Protein AF-A0A0C4ER32-F1 (afdb_monomer_lite)

Secondary structure (DSSP, 8-state):
-PPPHHHHHHHHHHHHHHHHHHHHHHHH--S--HHHHHHHHHHHHHHHHHHHHHHHS-HHHHHHHH-TT--PPPTTSTTHHHHHHHHHHHHHHTHHHHHHTS-HHHHHHHHHTT--SHHHHHHHHHHHHHHHHHHHHHHHHHHHHHHHT--SPP-HHHHHHHHHHHHHHHHTT--HHHHHHHHHHHH-PPPTTS-HHHHHHHHHHHHHTSSS--HHHHHHHHHHHHHHHHTTSS---

Organism: Puccinia triticina (isolate 1-1 / race 1 (BBBD)) (NCBI:txid630390)

Sequence (237 aa):
MAANPNDALANLQHQMADMPAELNLLKAAPHQGHNAVLAAVQAQEHRQEIILGSFLKSPLKLYQEVNPDHVVFSFNSANYAQWEESIEATLQYHSPLMKNTIDKPLLGIIKAAGHKTTKAIFKALKLKCGQSNWRHKIDLMTNLMELVNNTGIANETMMSAWAKVMSELEQTKLTLNKAVGILLQMNFKPVTGTELTKFEFTVNQHLIKKKDPSFANVSTIIQAATGKVSKKSVDGP

Foldseek 3Di:
DDDDVVVVVVVVVVVVVCVVVVVVVVVPDPDDDPPVVVVVVVVVVVVVCVLVVLVPPDLQVLLCVQPVVSDDQDPVNPCVVVVVVSVQSSLLVCQVVVLVVDDPVLSVVLVVVVDNTSVSSVVVVLLVVLLVLLVVLLVLLVLVVVLVPPPDDDDPVSVVSVVVSVVVCVVSVQDPQLSVLSVCLVPDAADPPDDRVVLNVQLSSQVSPDDRDGNVNSVVSNVVSNVVVVVVPPDDD

pLDDT: mean 70.57, std 14.66, range [27.62, 92.19]

Radius of gyration: 26.86 Å; chains: 1; bounding box: 63×64×68 Å

Structure (mmCIF, N/CA/C/O backbone):
data_AF-A0A0C4ER32-F1
#
_entry.id   AF-A0A0C4ER32-F1
#
loop_
_atom_site.group_PDB
_atom_site.id
_atom_site.type_symbol
_atom_site.label_atom_id
_atom_site.label_alt_id
_atom_site.label_comp_id
_atom_site.label_asym_id
_atom_site.label_entity_id
_atom_site.label_seq_id
_atom_site.pdbx_PDB_ins_code
_atom_site.Cartn_x
_atom_site.Cartn_y
_atom_site.Cartn_z
_atom_site.occupancy
_atom_site.B_iso_or_equiv
_atom_site.auth_seq_id
_atom_site.auth_comp_id
_atom_site.auth_asym_id
_atom_site.auth_atom_id
_atom_site.pdbx_PDB_model_num
ATOM 1 N N . MET A 1 1 ? -39.428 10.731 29.406 1.00 35.34 1 MET A N 1
ATOM 2 C CA . MET A 1 1 ? -39.384 9.357 28.863 1.00 35.34 1 MET A CA 1
ATOM 3 C C . MET A 1 1 ? -38.317 9.336 27.782 1.00 35.34 1 MET A C 1
ATOM 5 O O . MET A 1 1 ? -38.520 9.959 26.751 1.00 35.34 1 MET A O 1
ATOM 9 N N . ALA A 1 2 ? -37.144 8.769 28.066 1.00 38.12 2 ALA A N 1
ATOM 10 C CA . ALA A 1 2 ? -36.049 8.684 27.100 1.00 38.12 2 ALA A CA 1
ATOM 11 C C . ALA A 1 2 ? -36.260 7.449 26.213 1.00 38.12 2 ALA A C 1
ATOM 13 O O . ALA A 1 2 ? -36.517 6.367 26.739 1.00 38.12 2 ALA A O 1
ATOM 14 N N . ALA A 1 3 ? -36.207 7.622 24.891 1.00 50.69 3 ALA A N 1
ATOM 15 C CA . ALA A 1 3 ? -36.308 6.518 23.941 1.00 50.69 3 ALA A CA 1
ATOM 16 C C . ALA A 1 3 ? -35.093 5.584 24.083 1.00 50.69 3 ALA A C 1
ATOM 18 O O . ALA A 1 3 ? -33.963 6.045 24.252 1.00 50.69 3 ALA A O 1
ATOM 19 N N . ASN A 1 4 ? -35.342 4.275 24.049 1.00 47.41 4 ASN A N 1
ATOM 20 C CA . ASN A 1 4 ? -34.345 3.232 24.255 1.00 47.41 4 ASN A CA 1
ATOM 21 C C . ASN A 1 4 ? -33.320 3.228 23.094 1.00 47.41 4 ASN A C 1
ATOM 23 O O . ASN A 1 4 ? -33.722 3.202 21.930 1.00 47.41 4 ASN A O 1
ATOM 27 N N . PRO A 1 5 ? -32.001 3.236 23.362 1.00 46.28 5 PRO A N 1
ATOM 28 C CA . PRO A 1 5 ? -30.964 3.248 22.323 1.00 46.28 5 PRO A CA 1
ATOM 29 C C . PRO A 1 5 ? -30.994 2.025 21.388 1.00 46.28 5 PRO A C 1
ATOM 31 O O . PRO A 1 5 ? -30.568 2.131 20.237 1.00 46.28 5 PRO A O 1
ATOM 34 N N . ASN A 1 6 ? -31.565 0.897 21.825 1.00 43.25 6 ASN A N 1
ATOM 35 C CA . ASN A 1 6 ? -31.784 -0.261 20.952 1.00 43.25 6 ASN A CA 1
ATOM 36 C C . ASN A 1 6 ? -32.879 -0.010 19.903 1.00 43.25 6 ASN A C 1
ATOM 38 O O . ASN A 1 6 ? -32.749 -0.468 18.768 1.00 43.25 6 ASN A O 1
ATOM 42 N N . ASP A 1 7 ? -33.894 0.791 20.235 1.00 48.97 7 ASP A N 1
ATOM 43 C CA . ASP A 1 7 ? -34.944 1.180 19.289 1.00 48.97 7 ASP A CA 1
ATOM 44 C C . ASP A 1 7 ? -34.393 2.155 18.239 1.00 48.97 7 ASP A C 1
ATOM 46 O O . ASP A 1 7 ? -34.792 2.112 17.077 1.00 48.97 7 ASP A O 1
ATOM 50 N N . ALA A 1 8 ? -33.416 2.993 18.612 1.00 45.59 8 ALA A N 1
ATOM 51 C CA . ALA A 1 8 ? -32.746 3.919 17.697 1.00 45.59 8 ALA A CA 1
ATOM 52 C C . ALA A 1 8 ? -31.843 3.195 16.681 1.00 45.59 8 ALA A C 1
ATOM 54 O O . ALA A 1 8 ? -31.833 3.547 15.500 1.00 45.59 8 ALA A O 1
ATOM 55 N N . LEU A 1 9 ? -31.118 2.159 17.118 1.00 45.16 9 LEU A N 1
ATOM 56 C CA . LEU A 1 9 ? -30.279 1.340 16.239 1.00 45.16 9 LEU A CA 1
ATOM 57 C C . LEU A 1 9 ? -31.120 0.473 15.290 1.00 45.16 9 LEU A C 1
ATOM 59 O O . LEU A 1 9 ? -30.798 0.383 14.103 1.00 45.16 9 LEU A O 1
ATOM 63 N N . ALA A 1 10 ? -32.211 -0.116 15.788 1.00 53.84 10 ALA A N 1
ATOM 64 C CA . ALA A 1 10 ? -33.150 -0.882 14.971 1.00 53.84 10 ALA A CA 1
ATOM 65 C C . ALA A 1 10 ? -33.850 0.005 13.926 1.00 53.84 10 ALA A C 1
ATOM 67 O O . ALA A 1 10 ? -33.935 -0.379 12.759 1.00 53.84 10 ALA A O 1
ATOM 68 N N . ASN A 1 11 ? -34.251 1.229 14.297 1.00 52.59 11 ASN A N 1
ATOM 69 C CA . ASN A 1 11 ? -34.802 2.204 13.349 1.00 52.59 11 ASN A CA 1
ATOM 70 C C . ASN A 1 11 ? -33.789 2.613 12.273 1.00 52.59 11 ASN A C 1
ATOM 72 O O . ASN A 1 11 ? -34.141 2.682 11.098 1.00 52.59 11 ASN A O 1
ATOM 76 N N . LEU A 1 12 ? -32.524 2.838 12.646 1.00 48.41 12 LEU A N 1
ATOM 77 C CA . LEU A 1 12 ? -31.451 3.161 11.700 1.00 48.41 12 LEU A CA 1
ATOM 78 C C . LEU A 1 12 ? -31.196 2.021 10.709 1.00 48.41 12 LEU A C 1
ATOM 80 O O . LEU A 1 12 ? -31.013 2.263 9.519 1.00 48.41 12 LEU A O 1
ATOM 84 N N . GLN A 1 13 ? -31.203 0.772 11.175 1.00 55.66 13 GLN A N 1
ATOM 85 C CA . GLN A 1 13 ? -31.030 -0.393 10.307 1.00 55.66 13 GLN A CA 1
AT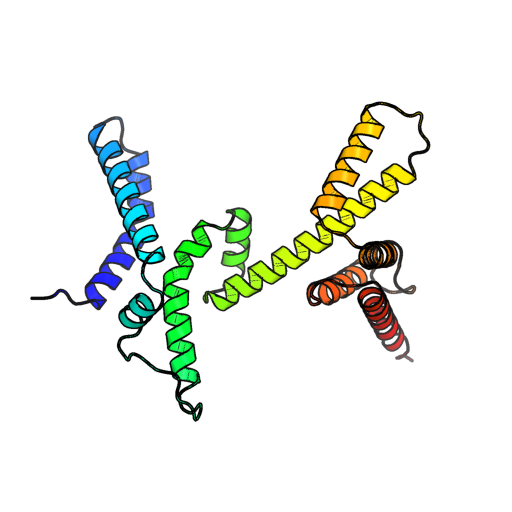OM 86 C C . GLN A 1 13 ? -32.216 -0.589 9.358 1.00 55.66 13 GLN A C 1
ATOM 88 O O . GLN A 1 13 ? -31.994 -0.855 8.175 1.00 55.66 13 GLN A O 1
ATOM 93 N N . HIS A 1 14 ? -33.448 -0.390 9.837 1.00 57.72 14 HIS A N 1
ATOM 94 C CA . HIS A 1 14 ? -34.645 -0.488 9.006 1.00 57.72 14 HIS A CA 1
ATOM 95 C C . HIS A 1 14 ? -34.700 0.629 7.947 1.00 57.72 14 HIS A C 1
ATOM 97 O O . HIS A 1 14 ? -34.956 0.343 6.779 1.00 57.72 14 HIS A O 1
ATOM 103 N N . GLN A 1 15 ? -34.329 1.866 8.307 1.00 51.06 15 GLN A N 1
ATOM 104 C CA . GLN A 1 15 ? -34.217 2.996 7.370 1.00 51.06 15 GLN A CA 1
ATOM 105 C C . GLN A 1 15 ? -33.123 2.809 6.311 1.00 51.06 15 GLN A C 1
ATOM 107 O O . GLN A 1 15 ? -33.263 3.270 5.179 1.00 51.06 15 GLN A O 1
ATOM 112 N N . MET A 1 16 ? -32.017 2.141 6.649 1.00 54.38 16 MET A N 1
ATOM 113 C CA . MET A 1 16 ? -30.963 1.838 5.676 1.00 54.38 16 MET A CA 1
ATOM 114 C C . MET A 1 16 ? -31.380 0.761 4.663 1.00 54.38 16 MET A C 1
ATOM 116 O O . MET A 1 16 ? -30.843 0.751 3.554 1.00 54.38 16 MET A O 1
ATOM 120 N N . ALA A 1 17 ? -32.312 -0.129 5.026 1.00 58.44 17 ALA A N 1
ATOM 121 C CA . ALA A 1 17 ? -32.809 -1.195 4.156 1.00 58.44 17 ALA A CA 1
ATOM 122 C C . ALA A 1 17 ? -33.822 -0.695 3.108 1.00 58.44 17 ALA A C 1
ATOM 124 O O . ALA A 1 17 ? -33.816 -1.207 1.990 1.00 58.44 17 ALA A O 1
ATOM 125 N N . ASP A 1 18 ? -34.609 0.340 3.424 1.00 54.94 18 ASP A N 1
ATOM 126 C CA . ASP A 1 18 ? -35.574 0.959 2.494 1.00 54.94 18 ASP A CA 1
ATOM 127 C C . ASP A 1 18 ? -34.936 1.966 1.515 1.00 54.94 18 ASP A C 1
ATOM 129 O O . ASP A 1 18 ? -35.516 2.308 0.481 1.00 54.94 18 ASP A O 1
ATOM 133 N N . MET A 1 19 ? -33.692 2.383 1.777 1.00 53.34 19 MET A N 1
ATOM 134 C CA . MET A 1 19 ? -32.918 3.340 0.972 1.00 53.34 19 MET A CA 1
ATOM 135 C C . MET A 1 19 ? -32.854 3.026 -0.544 1.00 53.34 19 MET A C 1
ATOM 137 O O . MET A 1 19 ? -32.938 3.962 -1.341 1.00 53.34 19 MET A O 1
ATOM 141 N N . PRO A 1 20 ? -32.720 1.763 -1.006 1.00 62.88 20 PRO A N 1
ATOM 142 C CA . PRO A 1 20 ? -32.722 1.451 -2.436 1.00 62.88 20 PRO A CA 1
ATOM 143 C C . PRO A 1 20 ? -34.117 1.569 -3.066 1.00 62.88 20 PRO A C 1
ATOM 145 O O . PRO A 1 20 ? -34.227 1.897 -4.247 1.00 62.88 20 PRO A O 1
ATOM 148 N N . ALA A 1 21 ? -35.176 1.299 -2.299 1.00 58.09 21 ALA A N 1
ATOM 149 C CA . ALA A 1 21 ? -36.555 1.348 -2.775 1.00 58.09 21 ALA A CA 1
ATOM 150 C C . ALA A 1 21 ? -37.033 2.799 -2.945 1.00 58.09 21 ALA A C 1
ATOM 152 O O . ALA A 1 21 ? -37.592 3.136 -3.989 1.00 58.09 21 ALA A O 1
ATOM 153 N N . GLU A 1 22 ? -36.712 3.683 -1.994 1.00 53.06 22 GLU A N 1
ATOM 154 C CA . GLU A 1 22 ? -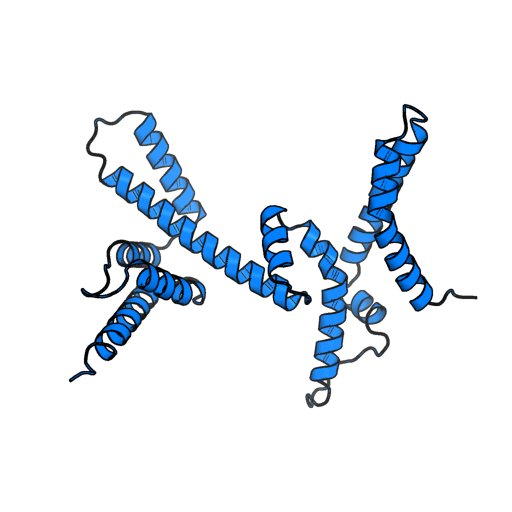37.032 5.114 -2.102 1.00 53.06 22 GLU A CA 1
ATOM 155 C C . GLU A 1 22 ? -36.250 5.814 -3.222 1.00 53.06 22 GLU A C 1
ATOM 157 O O . GLU A 1 22 ? -36.801 6.643 -3.947 1.00 53.06 22 GLU A O 1
ATOM 162 N N . LEU A 1 23 ? -34.985 5.436 -3.437 1.00 50.25 23 LEU A N 1
ATOM 163 C CA . LEU A 1 23 ? -34.175 5.982 -4.529 1.00 50.25 23 LEU A CA 1
ATOM 164 C C . LEU A 1 23 ? -34.717 5.575 -5.911 1.00 50.25 23 LEU A C 1
ATOM 166 O O . LEU A 1 23 ? -34.623 6.345 -6.865 1.00 50.25 23 LEU A O 1
ATOM 170 N N . ASN A 1 24 ? -35.299 4.377 -6.022 1.00 55.34 24 ASN A N 1
ATOM 171 C CA . ASN A 1 24 ? -35.947 3.912 -7.249 1.00 55.34 24 ASN A CA 1
ATOM 172 C C . ASN A 1 24 ? -37.313 4.587 -7.475 1.00 55.34 24 ASN A C 1
ATOM 174 O O . ASN A 1 24 ? -37.647 4.887 -8.620 1.00 55.34 24 ASN A O 1
ATOM 178 N N . LEU A 1 25 ? -38.053 4.908 -6.407 1.00 51.22 25 LEU A N 1
ATOM 179 C CA . LEU A 1 25 ? -39.283 5.712 -6.461 1.00 51.22 25 LEU A CA 1
ATOM 180 C C . LEU A 1 25 ? -39.013 7.165 -6.893 1.00 51.22 25 LEU A C 1
ATOM 182 O O . LEU A 1 25 ? -39.705 7.681 -7.768 1.00 51.22 25 LEU A O 1
ATOM 186 N N . LEU A 1 26 ? -37.955 7.796 -6.371 1.00 47.66 26 LEU A N 1
ATOM 187 C CA . LEU A 1 26 ? -37.513 9.146 -6.765 1.00 47.66 26 LEU A CA 1
ATOM 188 C C . LEU A 1 26 ? -37.056 9.231 -8.228 1.00 47.66 26 LEU A C 1
ATOM 190 O O . LEU A 1 26 ? -37.137 10.291 -8.844 1.00 47.66 26 LEU A O 1
ATOM 194 N N . LYS A 1 27 ? -36.587 8.117 -8.796 1.00 53.47 27 LYS A N 1
ATOM 195 C CA . LYS A 1 27 ? -36.169 8.029 -10.201 1.00 53.47 27 LYS A CA 1
ATOM 196 C C . LYS A 1 27 ? -37.342 7.805 -11.163 1.00 53.47 27 LYS A C 1
ATOM 198 O O . LYS A 1 27 ? -37.190 8.052 -12.356 1.00 53.47 27 LYS A O 1
ATOM 203 N N . ALA A 1 28 ? -38.477 7.327 -10.650 1.00 48.62 28 ALA A N 1
ATOM 204 C CA . ALA A 1 28 ? -39.677 7.005 -11.419 1.00 48.62 28 ALA A CA 1
ATOM 205 C C . ALA A 1 28 ? -40.745 8.119 -11.400 1.00 48.62 28 ALA A C 1
ATOM 207 O O . ALA A 1 28 ? -41.660 8.089 -12.221 1.00 48.62 28 ALA A O 1
ATOM 208 N N . ALA A 1 29 ? -40.647 9.101 -10.497 1.00 44.84 29 ALA A N 1
ATOM 209 C CA . ALA A 1 29 ? -41.626 10.181 -10.384 1.00 44.84 29 ALA A CA 1
ATOM 210 C C . ALA A 1 29 ? -41.379 11.298 -11.429 1.00 44.84 29 ALA A C 1
ATOM 212 O O . ALA A 1 29 ? -40.301 11.900 -11.432 1.00 44.84 29 ALA A O 1
ATOM 213 N N . PRO A 1 30 ? -42.352 11.632 -12.301 1.00 49.19 30 PRO A N 1
ATOM 214 C CA . PRO A 1 30 ? -42.232 12.770 -13.199 1.00 49.19 30 PRO A CA 1
ATOM 215 C C . PRO A 1 30 ? -42.450 14.083 -12.439 1.00 49.19 30 PRO A C 1
ATOM 217 O O . PRO A 1 30 ? -43.391 14.215 -11.663 1.00 49.19 30 PRO A O 1
ATOM 220 N N . HIS A 1 31 ? -41.568 15.048 -12.709 1.00 51.56 31 HIS A N 1
ATOM 221 C CA . HIS A 1 31 ? -41.675 16.491 -12.458 1.00 51.56 31 HIS A CA 1
ATOM 222 C C . HIS A 1 31 ? -42.750 16.951 -11.454 1.00 51.56 31 HIS A C 1
ATOM 224 O O . HIS A 1 31 ? -43.738 17.575 -11.836 1.00 51.56 31 HIS A O 1
ATOM 230 N N . GLN A 1 32 ? -42.513 16.759 -10.156 1.00 44.47 32 GLN A N 1
ATOM 231 C CA . GLN A 1 32 ? -43.202 17.537 -9.127 1.00 44.47 32 GLN A CA 1
ATOM 232 C C . GLN A 1 32 ? -42.237 17.974 -8.020 1.00 44.47 32 GLN A C 1
ATOM 234 O O . GLN A 1 32 ? -41.702 17.169 -7.267 1.00 44.47 32 GLN A O 1
ATOM 239 N N . GLY A 1 33 ? -42.064 19.297 -7.930 1.00 42.53 33 GLY A N 1
ATOM 240 C CA . GLY A 1 33 ? -41.636 20.012 -6.731 1.00 42.53 33 GLY A CA 1
ATOM 241 C C . GLY A 1 33 ? -40.130 20.186 -6.554 1.00 42.53 33 GLY A C 1
ATOM 242 O O . GLY A 1 33 ? -39.470 19.348 -5.949 1.00 42.53 33 GLY A O 1
ATOM 243 N N . HIS A 1 34 ? -39.615 21.364 -6.925 1.00 49.38 34 HIS A N 1
ATOM 244 C CA . HIS A 1 34 ? -38.310 21.886 -6.476 1.00 49.38 34 HIS A CA 1
ATOM 245 C C . HIS A 1 34 ? -38.076 21.700 -4.954 1.00 49.38 34 HIS A C 1
ATOM 247 O O . HIS A 1 34 ? -36.939 21.531 -4.523 1.00 49.38 34 HIS A O 1
ATOM 253 N N . ASN A 1 35 ? -39.147 21.648 -4.149 1.00 52.66 35 ASN A N 1
ATOM 254 C CA . ASN A 1 35 ? -39.098 21.406 -2.704 1.00 52.66 35 ASN A CA 1
ATOM 255 C C . ASN A 1 35 ? -38.626 20.000 -2.294 1.00 52.66 35 ASN A C 1
ATOM 257 O O . ASN A 1 35 ? -37.962 19.879 -1.270 1.00 52.66 35 ASN A O 1
ATOM 261 N N . ALA A 1 36 ? -38.924 18.944 -3.060 1.00 50.00 36 ALA A N 1
ATOM 262 C CA . ALA A 1 36 ? -38.516 17.581 -2.696 1.00 50.00 36 ALA A CA 1
ATOM 263 C C . ALA A 1 36 ? -37.007 17.370 -2.899 1.00 50.00 36 ALA A C 1
ATOM 265 O O . ALA A 1 36 ? -36.338 16.745 -2.078 1.00 50.00 36 ALA A O 1
ATOM 266 N N . VAL A 1 37 ? -36.458 17.962 -3.963 1.00 50.66 37 VAL A N 1
ATOM 267 C CA . VAL A 1 37 ? -35.016 17.951 -4.242 1.00 50.66 37 VAL A CA 1
ATOM 268 C C . VAL A 1 37 ? -34.262 18.793 -3.211 1.00 50.66 37 VAL A C 1
ATOM 270 O O . VAL A 1 37 ? -33.245 18.344 -2.692 1.00 50.66 37 VAL A O 1
ATOM 273 N N . LEU A 1 38 ? -34.784 19.971 -2.851 1.00 48.69 38 LEU A N 1
ATOM 274 C CA . LEU A 1 38 ? -34.178 20.831 -1.830 1.00 48.69 38 LEU A CA 1
ATOM 275 C C . LEU A 1 38 ? -34.172 20.162 -0.444 1.00 48.69 38 LEU A C 1
ATOM 277 O O . LEU A 1 38 ? -33.153 20.186 0.242 1.00 48.69 38 LEU A O 1
ATOM 281 N N . ALA A 1 39 ? -35.268 19.499 -0.062 1.00 49.47 39 ALA A N 1
ATOM 282 C CA . ALA A 1 39 ? -35.355 18.749 1.190 1.00 49.47 39 ALA A CA 1
ATOM 283 C C . ALA A 1 39 ? -34.399 17.545 1.217 1.00 49.47 39 ALA A C 1
ATOM 285 O O . ALA A 1 39 ? -33.784 17.271 2.246 1.00 49.47 39 ALA A O 1
ATOM 286 N N . ALA A 1 40 ? -34.216 16.853 0.087 1.00 48.97 40 ALA A N 1
ATOM 287 C CA . ALA A 1 40 ? -33.251 15.760 -0.026 1.00 48.97 40 ALA A CA 1
ATOM 288 C C . ALA A 1 40 ? -31.797 16.254 0.087 1.00 48.97 40 ALA A C 1
ATOM 290 O O . ALA A 1 40 ? -30.977 15.604 0.736 1.00 48.97 40 ALA A O 1
ATOM 291 N N . VAL A 1 41 ? -31.482 17.417 -0.494 1.00 48.78 41 VAL A N 1
ATOM 292 C CA . VAL A 1 41 ? -30.161 18.057 -0.377 1.00 48.78 41 VAL A CA 1
ATOM 293 C C . VAL A 1 41 ? -29.899 18.514 1.059 1.00 48.78 41 VAL A C 1
ATOM 295 O O . VAL A 1 41 ? -28.854 18.189 1.612 1.00 48.78 41 VAL A O 1
ATOM 298 N N . GLN A 1 42 ? -30.866 19.157 1.714 1.00 56.12 42 GLN A N 1
ATOM 299 C CA . GLN A 1 42 ? -30.733 19.568 3.117 1.00 56.12 42 GLN A CA 1
ATOM 300 C C . GLN A 1 42 ? -30.636 18.370 4.073 1.00 56.12 42 GLN A C 1
ATOM 302 O O . GLN A 1 42 ? -29.853 18.391 5.020 1.00 56.12 42 GLN A O 1
ATOM 307 N N . ALA A 1 43 ? -31.368 17.284 3.811 1.00 50.06 43 ALA A N 1
ATOM 308 C CA . ALA A 1 43 ? -31.245 16.046 4.578 1.00 50.06 43 ALA A CA 1
ATOM 309 C C . ALA A 1 43 ? -29.873 15.376 4.377 1.00 50.06 43 ALA A C 1
ATOM 311 O O . ALA A 1 43 ? -29.339 14.774 5.310 1.00 50.06 43 ALA A O 1
ATOM 312 N N . GLN A 1 44 ? -29.284 15.490 3.183 1.00 48.50 44 GLN A N 1
ATOM 313 C CA . GLN A 1 44 ? -27.930 15.022 2.887 1.00 48.50 44 GLN A CA 1
ATOM 314 C C . GLN A 1 44 ? -26.873 15.862 3.623 1.00 48.50 44 GLN A C 1
ATOM 316 O O . GLN A 1 44 ? -25.976 15.287 4.238 1.00 48.50 44 GLN A O 1
ATOM 321 N N . GLU A 1 45 ? -26.989 17.192 3.604 1.00 47.84 45 GLU A N 1
ATOM 322 C CA . GLU A 1 45 ? -26.085 18.113 4.309 1.00 47.84 45 GLU A CA 1
ATOM 323 C C . GLU A 1 45 ? -26.158 17.920 5.826 1.00 47.84 45 GLU A C 1
ATOM 325 O O . GLU A 1 45 ? -25.129 17.728 6.471 1.00 47.84 45 GLU A O 1
ATOM 330 N N . HIS A 1 46 ? -27.365 17.827 6.387 1.00 49.16 46 HIS A N 1
ATOM 331 C CA . HIS A 1 46 ? -27.555 17.555 7.810 1.00 49.16 46 HIS A CA 1
ATOM 332 C C . HIS A 1 46 ? -26.987 16.184 8.215 1.00 49.16 46 HIS A C 1
ATOM 334 O O . HIS A 1 46 ? -26.366 16.032 9.267 1.00 49.16 46 HIS A O 1
ATOM 340 N N . ARG A 1 47 ? -27.117 15.165 7.352 1.00 52.31 47 ARG A N 1
ATOM 341 C CA . ARG A 1 47 ? -26.472 13.859 7.567 1.00 52.31 47 ARG A CA 1
ATOM 342 C C . ARG A 1 47 ? -24.946 13.951 7.494 1.00 52.31 47 ARG A C 1
ATOM 344 O O . ARG A 1 47 ? -24.281 13.303 8.299 1.00 52.31 47 ARG A O 1
ATOM 351 N N . GLN A 1 48 ? -24.380 14.742 6.581 1.00 45.03 48 GLN A N 1
ATOM 352 C CA . GLN A 1 48 ? -22.933 14.980 6.516 1.00 45.03 48 GLN A CA 1
ATOM 353 C C . GLN A 1 48 ? -22.418 15.735 7.746 1.00 45.03 48 GLN A C 1
ATOM 355 O O . GLN A 1 48 ? -21.363 15.373 8.261 1.00 45.03 48 GLN A O 1
ATOM 360 N N . GLU A 1 49 ? -23.171 16.702 8.269 1.00 50.84 49 GLU A N 1
ATOM 361 C CA . GLU A 1 49 ? -22.867 17.388 9.528 1.00 50.84 49 GLU A CA 1
ATOM 362 C C . GLU A 1 49 ? -22.913 16.453 10.734 1.00 50.84 49 GLU A C 1
ATOM 364 O O . GLU A 1 49 ? -22.039 16.533 11.589 1.00 50.84 49 GLU A O 1
ATOM 369 N N . ILE A 1 50 ? -23.870 15.525 10.808 1.00 55.53 50 ILE A N 1
ATOM 370 C CA . ILE A 1 50 ? -23.914 14.519 11.882 1.00 55.53 50 ILE A CA 1
ATOM 371 C C . ILE A 1 50 ? -22.694 13.590 11.794 1.00 55.53 50 ILE A C 1
ATOM 373 O O . ILE A 1 50 ? -22.060 13.280 12.804 1.00 55.53 50 ILE A O 1
ATOM 377 N N . ILE A 1 51 ? -22.325 13.178 10.579 1.00 52.44 51 ILE A N 1
ATOM 378 C CA . ILE A 1 51 ? -21.153 12.338 10.311 1.00 52.44 51 ILE A CA 1
ATOM 379 C C . ILE A 1 51 ? -19.853 13.080 10.671 1.00 52.44 51 ILE A C 1
ATOM 381 O O . ILE A 1 51 ? -18.998 12.525 11.362 1.00 52.44 51 ILE A O 1
ATOM 385 N N . LEU A 1 52 ? -19.714 14.343 10.271 1.00 50.91 52 LEU A N 1
ATOM 386 C CA . LEU A 1 52 ? -18.554 15.180 10.579 1.00 50.91 52 LEU A CA 1
ATOM 387 C C . LEU A 1 52 ? -18.505 15.550 12.068 1.00 50.91 52 LEU A C 1
ATOM 389 O O . LEU A 1 52 ? -17.453 15.479 12.694 1.00 50.91 52 LEU A O 1
ATOM 393 N N . GLY A 1 53 ? -19.648 15.861 12.670 1.00 56.66 53 GLY A N 1
ATOM 394 C CA . GLY A 1 53 ? -19.797 16.104 14.100 1.00 56.66 53 GLY A CA 1
ATOM 395 C C . GLY A 1 53 ? -19.407 14.880 14.924 1.00 56.66 53 GLY A C 1
ATOM 396 O O . GLY A 1 53 ? -18.746 15.022 15.947 1.00 56.66 53 GLY A O 1
ATOM 397 N N . SER A 1 54 ? -19.719 13.670 14.443 1.00 56.28 54 SER A N 1
ATOM 398 C CA . SER A 1 54 ? -19.251 12.419 15.051 1.00 56.28 54 SER A CA 1
ATOM 399 C C . SER A 1 54 ? -17.735 12.216 14.918 1.00 56.28 54 SER A C 1
ATOM 401 O O . SER A 1 54 ? -17.118 11.707 15.848 1.00 56.28 54 SER A O 1
ATOM 403 N N . PHE A 1 55 ? -17.127 12.692 13.824 1.00 53.16 55 PHE A N 1
ATOM 404 C CA . PHE A 1 55 ? -15.677 12.676 13.596 1.00 53.16 55 PHE A CA 1
ATOM 405 C C . PHE A 1 55 ? -14.929 13.677 14.493 1.00 53.16 55 PHE A C 1
ATOM 407 O O . PHE A 1 55 ? -13.797 13.432 14.902 1.00 53.16 55 PHE A O 1
ATOM 414 N N . LEU A 1 56 ? -15.573 14.803 14.813 1.00 56.97 56 LEU A N 1
ATOM 415 C CA . LEU A 1 56 ? -15.048 15.849 15.695 1.00 56.97 56 LEU A CA 1
ATOM 416 C C . LEU A 1 56 ? -15.271 15.553 17.186 1.00 56.97 56 LEU A C 1
ATOM 418 O O . LEU A 1 56 ? -14.723 16.261 18.038 1.00 56.97 56 LEU A O 1
ATOM 422 N N . LYS A 1 57 ? -16.053 14.522 17.541 1.00 65.06 57 LYS A N 1
ATOM 423 C CA . LYS A 1 57 ? -16.167 14.094 18.939 1.00 65.06 57 LYS A CA 1
ATOM 424 C C . LYS A 1 57 ? -14.796 13.637 19.438 1.00 65.06 57 LYS A C 1
ATOM 426 O O . LYS A 1 57 ? -14.091 12.881 18.778 1.00 65.06 57 LYS A O 1
ATOM 431 N N . SER A 1 58 ? -14.438 14.068 20.650 1.00 68.81 58 SER A N 1
ATOM 432 C CA . SER A 1 58 ? -13.245 13.557 21.332 1.00 68.81 58 SER A CA 1
ATOM 433 C C . SER A 1 58 ? -13.290 12.021 21.356 1.00 68.81 58 SER A C 1
ATOM 435 O O . SER A 1 58 ? -14.319 11.477 21.776 1.00 68.81 58 SER A O 1
ATOM 437 N N . PRO A 1 59 ? -12.205 11.319 20.969 1.00 68.31 59 PRO A N 1
ATOM 438 C CA . PRO A 1 59 ? -12.146 9.857 20.982 1.00 68.31 59 PRO A CA 1
ATOM 439 C C . PRO A 1 59 ? -12.595 9.243 22.313 1.00 68.31 59 PRO A C 1
ATOM 441 O O . PRO A 1 59 ? -13.212 8.184 22.329 1.00 68.31 59 PRO A O 1
ATOM 444 N N . LEU A 1 60 ? -12.352 9.945 23.426 1.00 69.19 60 LEU A N 1
ATOM 445 C CA . LEU A 1 60 ? -12.767 9.522 24.762 1.00 69.19 60 LEU A CA 1
ATOM 446 C C . LEU A 1 60 ? -14.292 9.578 24.957 1.00 69.19 60 LEU A C 1
ATOM 448 O O . LEU A 1 60 ? -14.866 8.654 25.523 1.00 69.19 60 LEU A O 1
ATOM 452 N N . LYS A 1 61 ? -14.954 10.634 24.466 1.00 77.38 61 LYS A N 1
ATOM 453 C CA . LYS A 1 61 ? -16.420 10.768 24.551 1.00 77.38 61 LYS A CA 1
ATOM 454 C C . LYS A 1 61 ? -17.113 9.700 23.718 1.00 77.38 61 LYS A C 1
ATOM 456 O O . LYS A 1 61 ? -18.049 9.066 24.180 1.00 77.38 61 LYS A O 1
ATOM 461 N N . LEU A 1 62 ? -16.614 9.473 22.508 1.00 76.12 62 LEU A N 1
ATOM 462 C CA . LEU A 1 62 ? -17.112 8.410 21.647 1.00 76.12 62 LEU A CA 1
ATOM 463 C C . LEU A 1 62 ? -16.913 7.029 22.287 1.00 76.12 62 LEU A C 1
ATOM 465 O O . LEU A 1 62 ? -17.831 6.218 22.278 1.00 76.12 62 LEU A O 1
ATOM 469 N N . TYR A 1 63 ? -15.733 6.766 22.854 1.00 75.81 63 TYR A N 1
ATOM 470 C CA . TYR A 1 63 ? -15.465 5.511 23.553 1.00 75.81 63 TYR A CA 1
ATOM 471 C C . TYR A 1 63 ? -16.477 5.268 24.678 1.00 75.81 63 TYR A C 1
ATOM 473 O O . TYR A 1 63 ? -16.986 4.161 24.810 1.00 75.81 63 TYR A O 1
ATOM 481 N N . GLN A 1 64 ? -16.805 6.307 25.449 1.00 78.88 64 GLN A N 1
ATOM 482 C CA . GLN A 1 64 ? -17.805 6.244 26.515 1.00 78.88 64 GLN A CA 1
ATOM 483 C C . GLN A 1 64 ? -19.233 6.034 25.989 1.00 78.88 64 GLN A C 1
ATOM 485 O O . GLN A 1 64 ? -20.001 5.315 26.615 1.00 78.88 64 GLN A O 1
ATOM 490 N N . GLU A 1 65 ? -19.592 6.630 24.849 1.00 78.62 65 GLU A N 1
ATOM 491 C CA . GLU A 1 65 ? -20.913 6.457 24.224 1.00 78.62 65 GLU A CA 1
ATOM 492 C C . GLU A 1 65 ? -21.103 5.057 23.617 1.00 78.62 65 GLU A C 1
ATOM 494 O O . GLU A 1 65 ? -22.186 4.486 23.713 1.00 78.62 65 GLU A O 1
ATOM 499 N N . VAL A 1 66 ? -20.066 4.507 22.978 1.00 79.06 66 VAL A N 1
ATOM 500 C CA . VAL A 1 66 ? -20.127 3.208 22.283 1.00 79.06 66 VAL A CA 1
ATOM 501 C C . VAL A 1 66 ? -19.896 2.033 23.243 1.00 79.06 66 VAL A C 1
ATOM 503 O O . VAL A 1 66 ? -20.359 0.929 22.968 1.00 79.06 66 VAL A O 1
ATOM 506 N N . ASN A 1 67 ? -19.226 2.261 24.379 1.00 80.56 67 ASN A N 1
ATOM 507 C CA . ASN A 1 67 ? -18.921 1.234 25.378 1.00 80.56 67 ASN A CA 1
ATOM 508 C C . ASN A 1 67 ? -19.514 1.623 26.741 1.00 80.56 67 ASN A C 1
ATOM 510 O O . ASN A 1 67 ? -18.841 2.302 27.529 1.00 80.56 67 ASN A O 1
ATOM 514 N N . PRO A 1 68 ? -20.752 1.186 27.037 1.00 76.44 68 PRO A N 1
ATOM 515 C CA . PRO A 1 68 ? -21.457 1.558 28.264 1.00 76.44 68 PRO A CA 1
ATOM 516 C C . PRO A 1 68 ? -20.775 1.024 29.531 1.00 76.44 68 PRO A C 1
ATOM 518 O O . PRO A 1 68 ? -20.847 1.659 30.577 1.00 76.44 68 PRO A O 1
ATOM 521 N N . ASP A 1 69 ? -20.044 -0.088 29.429 1.00 78.69 69 ASP A N 1
ATOM 522 C CA . ASP A 1 69 ? -19.302 -0.674 30.553 1.00 78.69 69 ASP A CA 1
ATOM 523 C C . ASP A 1 69 ? -18.006 0.084 30.881 1.00 78.69 69 ASP A C 1
ATOM 525 O O . ASP A 1 69 ? -17.300 -0.271 31.825 1.00 78.69 69 ASP A O 1
ATOM 529 N N . HIS A 1 70 ? -17.665 1.110 30.088 1.00 74.06 70 HIS A N 1
ATOM 530 C CA . HIS A 1 70 ? -16.486 1.961 30.258 1.00 74.06 70 HIS A CA 1
ATOM 531 C C . HIS A 1 70 ? -15.209 1.172 30.565 1.00 74.06 70 HIS A C 1
ATOM 533 O O . HIS A 1 70 ? -14.416 1.572 31.416 1.00 74.06 70 HIS A O 1
ATOM 539 N N . VAL A 1 71 ? -15.014 0.041 29.881 1.00 80.25 71 VAL A N 1
ATOM 540 C CA . VAL A 1 71 ? -13.923 -0.893 30.169 1.00 80.25 71 VAL A CA 1
ATOM 541 C C . VAL A 1 71 ? -12.589 -0.146 30.127 1.00 80.25 71 VAL A C 1
ATOM 543 O O . VAL A 1 71 ? -12.178 0.359 29.085 1.00 80.25 71 VAL A O 1
ATOM 546 N N . VAL A 1 72 ? -11.901 -0.050 31.262 1.00 81.38 72 VAL A N 1
ATOM 547 C CA . VAL A 1 72 ? -10.563 0.552 31.352 1.00 81.38 72 VAL A CA 1
ATOM 548 C C . VAL A 1 72 ? -9.542 -0.569 31.403 1.00 81.38 72 VAL A C 1
ATOM 550 O O . VAL A 1 72 ? -9.691 -1.489 32.204 1.00 81.38 72 VAL A O 1
ATOM 553 N N . PHE A 1 73 ? -8.499 -0.504 30.574 1.00 76.81 73 PHE A N 1
ATOM 554 C CA . PHE A 1 73 ? -7.447 -1.519 30.571 1.00 76.81 73 PHE A CA 1
ATOM 555 C C . PHE A 1 73 ? -6.794 -1.635 31.953 1.00 76.81 73 PHE A C 1
ATOM 557 O O . PHE A 1 73 ? -6.280 -0.652 32.493 1.00 76.81 73 PHE A O 1
ATOM 564 N N . SER A 1 74 ? -6.827 -2.832 32.536 1.00 79.19 74 SER A N 1
ATOM 565 C CA . SER A 1 74 ? -6.257 -3.086 33.851 1.00 79.19 74 SER A CA 1
ATOM 566 C C . SER A 1 74 ? -4.749 -3.303 33.747 1.00 79.19 74 SER A C 1
ATOM 568 O O . SER A 1 74 ? -4.247 -3.957 32.834 1.00 79.19 74 SER A O 1
ATOM 570 N N . PHE A 1 75 ? -4.001 -2.799 34.730 1.00 74.88 75 PHE A N 1
ATOM 571 C CA . PHE A 1 75 ? -2.540 -2.940 34.765 1.00 74.88 75 PHE A CA 1
ATOM 572 C C . PHE A 1 75 ? -2.075 -4.407 34.743 1.00 74.88 75 PHE A C 1
ATOM 574 O O . PHE A 1 75 ? -1.059 -4.738 34.142 1.00 74.88 75 PHE A O 1
ATOM 581 N N . ASN A 1 76 ? -2.843 -5.306 35.362 1.00 81.56 76 ASN A N 1
ATOM 582 C CA . ASN A 1 76 ? -2.544 -6.737 35.419 1.00 81.56 76 ASN A CA 1
ATOM 583 C C . ASN A 1 76 ? -2.925 -7.506 34.139 1.00 81.56 76 ASN A C 1
ATOM 585 O O . ASN A 1 76 ? -2.819 -8.730 34.127 1.00 81.56 76 ASN A O 1
ATOM 589 N N . SER A 1 77 ? -3.383 -6.827 33.079 1.00 78.06 77 SER A N 1
ATOM 590 C CA . SER A 1 77 ? -3.826 -7.397 31.794 1.00 78.06 77 SER A CA 1
ATOM 591 C C . SER A 1 77 ? -4.995 -8.392 31.854 1.00 78.06 77 SER A C 1
ATOM 593 O O . SER A 1 77 ? -5.397 -8.927 30.822 1.00 78.06 77 SER A O 1
ATOM 595 N N . ALA A 1 78 ? -5.586 -8.610 33.032 1.00 85.00 78 ALA A N 1
ATOM 596 C CA . ALA A 1 78 ? -6.639 -9.602 33.246 1.00 85.00 78 ALA A CA 1
ATOM 597 C C . ALA A 1 78 ? -7.900 -9.335 32.406 1.00 85.00 78 ALA A C 1
ATOM 599 O O . ALA A 1 78 ? -8.628 -10.270 32.088 1.00 85.00 78 ALA A O 1
ATOM 600 N N . ASN A 1 79 ? -8.141 -8.079 32.016 1.00 88.31 79 ASN A N 1
ATOM 601 C CA . ASN A 1 79 ? -9.276 -7.689 31.182 1.00 88.31 79 ASN A CA 1
ATOM 602 C C . ASN A 1 79 ? -8.900 -7.356 29.726 1.00 88.31 79 ASN A C 1
ATOM 604 O O . ASN A 1 79 ? -9.692 -6.722 29.031 1.00 88.31 79 ASN A O 1
ATOM 608 N N . TYR A 1 80 ? -7.718 -7.772 29.248 1.00 83.38 80 TYR A N 1
ATOM 609 C CA . TYR A 1 80 ? -7.228 -7.423 27.908 1.00 83.38 80 TYR A CA 1
ATOM 610 C C . TYR A 1 80 ? -8.235 -7.733 26.797 1.00 83.38 80 TYR A C 1
ATOM 612 O O . TYR A 1 80 ? -8.493 -6.872 25.964 1.00 83.38 80 TYR A O 1
ATOM 620 N N . ALA A 1 81 ? -8.823 -8.933 26.798 1.00 85.38 81 ALA A N 1
ATOM 621 C CA . ALA A 1 81 ? -9.760 -9.349 25.754 1.00 85.38 81 ALA A CA 1
ATOM 622 C C . ALA A 1 81 ? -11.004 -8.446 25.705 1.00 85.38 81 ALA A C 1
ATOM 624 O O . ALA A 1 81 ? -11.406 -7.997 24.636 1.00 85.38 81 ALA A O 1
ATOM 625 N N . GLN A 1 82 ? -11.561 -8.127 26.874 1.00 84.75 82 GLN A N 1
ATOM 626 C CA . GLN A 1 82 ? -12.742 -7.277 27.003 1.00 84.75 82 GLN A CA 1
ATOM 627 C C . GLN A 1 82 ? -12.429 -5.821 26.625 1.00 84.75 82 GLN A C 1
ATOM 629 O O . GLN A 1 82 ? -13.219 -5.161 25.958 1.00 84.75 82 GLN A O 1
ATOM 634 N N . TRP A 1 83 ? -11.242 -5.327 26.991 1.00 87.56 83 TRP A N 1
ATOM 635 C CA . TRP A 1 83 ? -10.772 -4.008 26.572 1.00 87.56 83 TRP A CA 1
ATOM 636 C C . TRP A 1 83 ? -10.514 -3.932 25.057 1.00 87.56 83 TRP A C 1
ATOM 638 O O . TRP A 1 83 ? -10.898 -2.950 24.422 1.00 87.56 83 TRP A O 1
ATOM 648 N N . GLU A 1 84 ? -9.903 -4.960 24.454 1.00 83.19 84 GLU A N 1
ATOM 649 C CA . GLU A 1 84 ? -9.682 -5.018 23.002 1.00 83.19 84 GLU A CA 1
ATOM 650 C C . GLU A 1 84 ? -11.019 -5.010 22.244 1.00 83.19 84 GLU A C 1
ATOM 652 O O . GLU A 1 84 ? -11.149 -4.299 21.246 1.00 83.19 84 GLU A O 1
ATOM 657 N N . GLU A 1 85 ? -12.027 -5.729 22.741 1.00 84.12 85 GLU A N 1
ATOM 658 C CA . GLU A 1 85 ? -13.376 -5.740 22.169 1.00 84.12 85 GLU A CA 1
ATOM 659 C C . GLU A 1 85 ? -14.039 -4.353 22.218 1.00 84.12 85 GLU A C 1
ATOM 661 O O . GLU A 1 85 ? -14.563 -3.892 21.201 1.00 84.12 85 GLU A O 1
ATOM 666 N N . SER A 1 86 ? -13.935 -3.632 23.341 1.00 83.12 86 SER A N 1
ATOM 667 C CA . SER A 1 86 ? -14.449 -2.257 23.454 1.00 83.12 86 SER A CA 1
ATOM 668 C C . SER A 1 86 ? -13.755 -1.272 22.500 1.00 83.12 86 SER A C 1
ATOM 670 O O . SER A 1 86 ? -14.373 -0.377 21.907 1.00 83.12 86 SER A O 1
ATOM 672 N N . ILE A 1 87 ? -12.448 -1.439 22.290 1.00 80.50 87 ILE A N 1
ATOM 673 C CA . ILE A 1 87 ? -11.706 -0.643 21.308 1.00 80.50 87 ILE A CA 1
ATOM 674 C C . ILE A 1 87 ? -12.160 -0.974 19.881 1.00 80.50 87 ILE A C 1
ATOM 676 O O . ILE A 1 87 ? -12.406 -0.053 19.098 1.00 80.50 87 ILE A O 1
ATOM 680 N N . GLU A 1 88 ? -12.319 -2.252 19.529 1.00 81.19 88 GLU A N 1
ATOM 681 C CA . GLU A 1 88 ? -12.792 -2.636 18.193 1.00 81.19 88 GLU A CA 1
ATOM 682 C C . GLU A 1 88 ? -14.225 -2.146 17.942 1.00 81.19 88 GLU A C 1
ATOM 684 O O . GLU A 1 88 ? -14.485 -1.623 16.861 1.00 81.19 88 GLU A O 1
ATOM 689 N N . ALA A 1 89 ? -15.127 -2.200 18.928 1.00 81.12 89 ALA A N 1
ATOM 690 C CA . ALA A 1 89 ? -16.482 -1.650 18.815 1.00 81.12 89 ALA A CA 1
ATOM 691 C C . ALA A 1 89 ? -16.467 -0.145 18.484 1.00 81.12 89 ALA A C 1
ATOM 693 O O . ALA A 1 89 ? -17.145 0.314 17.557 1.00 81.12 89 ALA A O 1
ATOM 694 N N . THR A 1 90 ? -15.604 0.616 19.164 1.00 80.06 90 THR A N 1
ATOM 695 C CA . THR A 1 90 ? -15.389 2.051 18.898 1.00 80.06 90 THR A CA 1
ATOM 696 C C . THR A 1 90 ? -14.872 2.299 17.478 1.00 80.06 90 THR A C 1
ATOM 698 O O . THR A 1 90 ? -15.338 3.196 16.771 1.00 80.06 90 THR A O 1
ATOM 701 N N . LEU A 1 91 ? -13.920 1.482 17.021 1.00 76.06 91 LEU A N 1
ATOM 702 C CA . LEU A 1 91 ? -13.372 1.555 15.664 1.00 76.06 91 LEU A CA 1
ATOM 703 C C . LEU A 1 91 ? -14.384 1.117 14.597 1.00 76.06 91 LEU A C 1
ATOM 705 O O . LEU A 1 91 ? -14.359 1.604 13.463 1.00 76.06 91 LEU A O 1
ATOM 709 N N . GLN A 1 92 ? -15.280 0.194 14.931 1.00 76.00 92 GLN A N 1
ATOM 710 C CA . GLN A 1 92 ? -16.317 -0.295 14.035 1.00 76.00 92 GLN A CA 1
ATOM 711 C C . GLN A 1 92 ? -17.381 0.773 13.774 1.00 76.00 92 GLN A C 1
ATOM 713 O O . GLN A 1 92 ? -17.835 0.900 12.634 1.00 76.00 92 GLN A O 1
ATOM 718 N N . TYR A 1 93 ? -17.672 1.618 14.767 1.00 74.69 93 TYR A N 1
ATOM 719 C CA . TYR A 1 93 ? -18.508 2.809 14.599 1.00 74.69 93 TYR A CA 1
ATOM 720 C C . TYR A 1 93 ? -17.985 3.740 13.482 1.00 74.69 93 TYR A C 1
ATOM 722 O O . TYR A 1 93 ? -18.763 4.309 12.723 1.00 74.69 93 TYR A O 1
ATOM 730 N N . HIS A 1 94 ? -16.661 3.826 13.297 1.00 69.62 94 HIS A N 1
ATOM 731 C CA . HIS A 1 94 ? -16.018 4.651 12.260 1.00 69.62 94 HIS A CA 1
ATOM 732 C C . HIS A 1 94 ? -15.839 3.934 10.908 1.00 69.62 94 HIS A C 1
ATOM 734 O O . HIS A 1 94 ? -15.402 4.535 9.923 1.00 69.62 94 HIS A O 1
ATOM 740 N N . SER A 1 95 ? -16.184 2.646 10.817 1.00 69.56 95 SER A N 1
ATOM 741 C CA . SER A 1 95 ? -16.008 1.841 9.599 1.00 69.56 95 SER A CA 1
ATOM 742 C C . SER A 1 95 ? -16.748 2.391 8.367 1.00 69.56 95 SER A C 1
ATOM 744 O O . SER A 1 95 ? -16.148 2.419 7.288 1.00 69.56 95 SER A O 1
ATOM 746 N N . PRO A 1 96 ? -18.018 2.845 8.461 1.00 71.38 96 PRO A N 1
ATOM 747 C CA . PRO A 1 96 ? -18.746 3.388 7.309 1.00 71.38 96 PRO A CA 1
ATOM 748 C C . PRO A 1 96 ? -18.084 4.644 6.730 1.00 71.38 96 PRO A C 1
ATOM 750 O O . PRO A 1 96 ? -17.966 4.785 5.516 1.00 71.38 96 PRO A O 1
ATOM 753 N N . LEU A 1 97 ? -17.576 5.507 7.609 1.00 67.00 97 LEU A N 1
ATOM 754 C CA . LEU A 1 97 ? -16.810 6.704 7.271 1.00 67.00 97 LEU A CA 1
ATOM 755 C C . LEU A 1 97 ? -15.545 6.358 6.482 1.00 67.00 97 LEU A C 1
ATOM 757 O O . LEU A 1 97 ? -15.349 6.868 5.382 1.00 67.00 97 LEU A O 1
ATOM 761 N N . MET A 1 98 ? -14.730 5.427 6.989 1.00 67.94 98 MET A N 1
ATOM 762 C CA . MET A 1 98 ? -13.543 4.964 6.260 1.00 67.94 98 MET A CA 1
ATOM 763 C C . MET A 1 98 ? -13.896 4.352 4.902 1.00 67.94 98 MET A C 1
ATOM 765 O O . MET A 1 98 ? -13.160 4.520 3.939 1.00 67.94 98 MET A O 1
ATOM 769 N N . LYS A 1 99 ? -15.014 3.626 4.798 1.00 70.69 99 LYS A N 1
ATOM 770 C CA . LYS A 1 99 ? -15.451 3.035 3.525 1.00 70.69 99 LYS A CA 1
ATOM 771 C C . LYS A 1 99 ? -15.809 4.100 2.488 1.00 70.69 99 LYS A C 1
ATOM 773 O O . LYS A 1 99 ? -15.582 3.864 1.307 1.00 70.69 99 LYS A O 1
ATOM 778 N N . ASN A 1 100 ? -16.313 5.255 2.918 1.00 70.06 100 ASN A N 1
ATOM 779 C CA . ASN A 1 100 ? -16.696 6.356 2.033 1.00 70.06 100 ASN A CA 1
ATOM 780 C C . ASN A 1 100 ? -15.508 7.196 1.538 1.00 70.06 100 ASN A C 1
ATOM 782 O O . ASN A 1 100 ? -15.652 7.904 0.546 1.00 70.06 100 ASN A O 1
ATOM 786 N N . THR A 1 101 ? -14.340 7.113 2.184 1.00 72.38 101 THR A N 1
ATOM 787 C CA . THR A 1 101 ? -13.111 7.796 1.736 1.00 72.38 101 THR A CA 1
ATOM 788 C C . THR A 1 101 ? -12.244 6.939 0.809 1.00 72.38 101 THR A C 1
ATOM 790 O O . THR A 1 101 ? -11.201 7.390 0.340 1.00 72.38 101 THR A O 1
ATOM 793 N N . ILE A 1 102 ? -12.659 5.700 0.533 1.00 74.44 102 ILE A N 1
ATOM 794 C CA . ILE A 1 102 ? -11.951 4.762 -0.339 1.00 74.44 102 ILE A CA 1
ATOM 795 C C . ILE A 1 102 ? -12.551 4.821 -1.744 1.00 74.44 102 ILE A C 1
ATOM 797 O O . ILE A 1 102 ? -13.768 4.762 -1.918 1.00 74.44 102 ILE A O 1
ATOM 801 N N . ASP A 1 103 ? -11.680 4.865 -2.752 1.00 79.19 103 ASP A N 1
ATOM 802 C CA . ASP A 1 103 ? -12.063 4.772 -4.160 1.00 79.19 103 ASP A CA 1
ATOM 803 C C . ASP A 1 103 ? -12.944 3.533 -4.447 1.00 79.19 103 ASP A C 1
ATOM 805 O O . ASP A 1 103 ? -12.709 2.436 -3.929 1.00 79.19 103 ASP A O 1
ATOM 809 N N . LYS A 1 104 ? -13.985 3.700 -5.273 1.00 78.69 104 LYS A N 1
ATOM 810 C CA . LYS A 1 104 ? -15.072 2.713 -5.440 1.00 78.69 104 LYS A CA 1
ATOM 811 C C . LYS A 1 104 ? -14.573 1.324 -5.890 1.00 78.69 104 LYS A C 1
ATOM 813 O O . LYS A 1 104 ? -14.980 0.339 -5.267 1.00 78.69 104 LYS A O 1
ATOM 818 N N . PRO A 1 105 ? -13.698 1.196 -6.909 1.00 78.81 105 PRO A N 1
ATOM 819 C CA . PRO A 1 105 ? -13.050 -0.069 -7.257 1.00 78.81 105 PRO A CA 1
ATOM 820 C C . PRO A 1 105 ? -12.338 -0.750 -6.083 1.00 78.81 105 PRO A C 1
ATOM 822 O O . PRO A 1 105 ? -12.526 -1.946 -5.843 1.00 78.81 105 PRO A O 1
ATOM 825 N N . LEU A 1 106 ? -11.550 0.007 -5.314 1.00 72.94 106 LEU A N 1
ATOM 826 C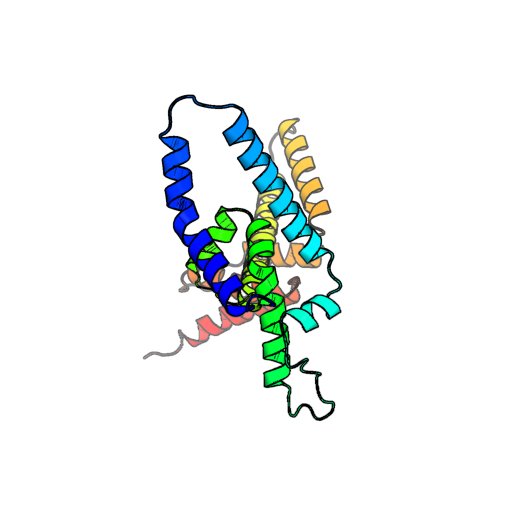 CA . LEU A 1 106 ? -10.804 -0.527 -4.175 1.00 72.94 106 LEU A CA 1
ATOM 827 C C . LEU A 1 106 ? -11.748 -0.992 -3.058 1.00 72.94 106 LEU A C 1
ATOM 829 O O . LEU A 1 106 ? -11.548 -2.061 -2.474 1.00 72.94 106 LEU A O 1
ATOM 833 N N . LEU A 1 107 ? -12.824 -0.240 -2.817 1.00 77.56 107 LEU A N 1
ATOM 834 C CA . LEU A 1 107 ? -13.886 -0.618 -1.891 1.00 77.56 107 LEU A CA 1
ATOM 835 C C . LEU A 1 107 ? -14.591 -1.913 -2.328 1.00 77.56 107 LEU A C 1
ATOM 837 O O . LEU A 1 107 ? -14.885 -2.762 -1.484 1.00 77.56 107 LEU A O 1
ATOM 841 N N . GLY A 1 108 ? -14.830 -2.095 -3.630 1.00 79.44 108 GLY A N 1
ATOM 842 C CA . GLY A 1 108 ? -15.407 -3.319 -4.195 1.00 79.44 108 GLY A CA 1
ATOM 843 C C . GLY A 1 108 ? -14.569 -4.563 -3.888 1.00 79.44 108 GLY A C 1
ATOM 844 O O . GLY A 1 108 ? -15.104 -5.568 -3.423 1.00 79.44 108 GLY A O 1
ATOM 845 N N . ILE A 1 109 ? -13.245 -4.470 -4.042 1.00 76.94 109 ILE A N 1
ATOM 846 C CA . ILE A 1 109 ? -12.309 -5.565 -3.729 1.00 76.94 109 ILE A CA 1
ATOM 847 C C . ILE A 1 109 ? -12.341 -5.912 -2.234 1.00 76.94 109 ILE A C 1
ATOM 849 O O . ILE A 1 109 ? -12.344 -7.087 -1.866 1.00 76.94 109 ILE A O 1
ATOM 853 N N . ILE A 1 110 ? -12.385 -4.903 -1.361 1.00 75.25 110 ILE A N 1
ATOM 854 C CA . ILE A 1 110 ? -12.434 -5.101 0.097 1.00 75.25 110 ILE A CA 1
ATOM 855 C C . ILE A 1 110 ? -13.745 -5.770 0.516 1.00 75.25 110 ILE A C 1
ATOM 857 O O . ILE A 1 110 ? -13.728 -6.668 1.359 1.00 75.25 110 ILE A O 1
ATOM 861 N N . LYS A 1 111 ? -14.872 -5.360 -0.081 1.00 76.62 111 LYS A N 1
ATOM 862 C CA . LYS A 1 111 ? -16.184 -5.974 0.165 1.00 76.62 111 LYS A CA 1
ATOM 863 C C . LYS A 1 111 ? -16.214 -7.432 -0.300 1.00 76.62 111 LYS A C 1
ATOM 865 O O . LYS A 1 111 ? -16.670 -8.285 0.455 1.00 76.62 111 LYS A O 1
ATOM 870 N N . ALA A 1 112 ? -15.674 -7.727 -1.484 1.00 78.62 112 ALA A N 1
ATOM 871 C CA . ALA A 1 112 ? -15.599 -9.089 -2.018 1.00 78.62 112 ALA A CA 1
ATOM 872 C C . ALA A 1 112 ? -14.740 -10.027 -1.149 1.00 78.62 112 ALA A C 1
ATOM 874 O O . ALA A 1 112 ? -15.023 -11.217 -1.056 1.00 78.62 112 ALA A O 1
ATOM 875 N N . ALA A 1 113 ? -13.726 -9.493 -0.462 1.00 77.44 113 ALA A N 1
ATOM 876 C CA . ALA A 1 113 ? -12.890 -10.249 0.471 1.00 77.44 113 ALA A CA 1
ATOM 877 C C . ALA A 1 113 ? -13.581 -10.582 1.813 1.00 77.44 113 ALA A C 1
ATOM 879 O O . ALA A 1 113 ? -12.996 -11.271 2.649 1.00 77.44 113 ALA A O 1
ATOM 880 N N . GLY A 1 114 ? -14.806 -10.093 2.050 1.00 77.12 114 GLY A N 1
ATOM 881 C CA . GLY A 1 114 ? -15.609 -10.447 3.223 1.00 77.12 114 GLY A CA 1
ATOM 882 C C . GLY A 1 114 ? -15.084 -9.899 4.556 1.00 77.12 114 GLY A C 1
ATOM 883 O O . GLY A 1 114 ? -15.453 -10.403 5.617 1.00 77.12 114 GLY A O 1
ATOM 884 N N . HIS A 1 115 ? -14.217 -8.882 4.540 1.00 78.62 115 HIS A N 1
ATOM 885 C CA . HIS A 1 115 ? -13.664 -8.298 5.763 1.00 78.62 115 HIS A CA 1
ATOM 886 C C . HIS A 1 115 ? -14.736 -7.521 6.543 1.00 78.62 115 HIS A C 1
ATOM 888 O O . HIS A 1 115 ? -15.243 -6.500 6.077 1.00 78.62 115 HIS A O 1
ATOM 894 N N . LYS A 1 116 ? -15.068 -8.008 7.747 1.00 71.00 116 LYS A N 1
ATOM 895 C CA . LYS A 1 116 ? -16.126 -7.434 8.597 1.00 71.00 116 LYS A CA 1
ATOM 896 C C . LYS A 1 116 ? -15.616 -6.392 9.597 1.00 71.00 116 LYS A C 1
ATOM 898 O O . LYS A 1 116 ? -16.348 -5.455 9.892 1.00 71.00 116 LYS A O 1
ATOM 903 N N . THR A 1 117 ? -14.380 -6.531 10.078 1.00 73.06 117 THR A N 1
ATOM 904 C CA . THR A 1 117 ? -13.805 -5.656 11.113 1.00 73.06 117 THR A CA 1
ATOM 905 C C . THR A 1 117 ? -13.008 -4.500 10.514 1.00 73.06 117 THR A C 1
ATOM 907 O O . THR A 1 117 ? -12.398 -4.626 9.444 1.00 73.06 117 THR A O 1
ATOM 910 N N . THR A 1 118 ? -12.973 -3.371 11.222 1.00 71.75 118 THR A N 1
ATOM 911 C CA . THR A 1 118 ? -12.203 -2.184 10.824 1.00 71.75 118 THR A CA 1
ATOM 912 C C . THR A 1 118 ? -10.712 -2.519 10.733 1.00 71.75 118 THR A C 1
ATOM 914 O O . THR A 1 118 ? -10.054 -2.179 9.743 1.00 71.75 118 THR A O 1
ATOM 917 N N . LYS A 1 119 ? -10.196 -3.298 11.693 1.00 76.19 119 LYS A N 1
ATOM 918 C CA . LYS A 1 119 ? -8.812 -3.800 11.699 1.00 76.19 119 LYS A CA 1
ATOM 919 C C . LYS A 1 119 ? -8.475 -4.638 10.460 1.00 76.19 119 LYS A C 1
ATOM 921 O O . LYS A 1 119 ? -7.410 -4.456 9.862 1.00 76.19 119 LYS A O 1
ATOM 926 N N . ALA A 1 120 ? -9.370 -5.535 10.036 1.00 79.38 120 ALA A N 1
ATOM 927 C CA . ALA A 1 120 ? -9.154 -6.372 8.853 1.00 79.38 120 ALA A CA 1
ATOM 928 C C . ALA A 1 120 ? -9.158 -5.550 7.557 1.00 79.38 120 ALA A C 1
ATOM 930 O O . ALA A 1 120 ? -8.280 -5.738 6.713 1.00 79.38 120 ALA A O 1
ATOM 931 N N . ILE A 1 121 ? -10.089 -4.598 7.431 1.00 77.69 121 ILE A N 1
ATOM 932 C CA . ILE A 1 121 ? -10.163 -3.677 6.288 1.00 77.69 121 ILE A CA 1
ATOM 933 C C . ILE A 1 121 ? -8.878 -2.852 6.178 1.00 77.69 121 ILE A C 1
ATOM 935 O O . ILE A 1 121 ? -8.262 -2.807 5.113 1.00 77.69 121 ILE A O 1
ATOM 939 N N . PHE A 1 122 ? -8.423 -2.257 7.282 1.00 76.62 122 PHE A N 1
ATOM 940 C CA . PHE A 1 122 ? -7.194 -1.466 7.298 1.00 76.62 122 PHE A CA 1
ATOM 941 C C . PHE A 1 122 ? -5.960 -2.303 6.933 1.00 76.62 122 PHE A C 1
ATOM 943 O O . PHE A 1 122 ? -5.121 -1.877 6.138 1.00 76.62 122 PHE A O 1
ATOM 950 N N . LYS A 1 123 ? -5.855 -3.529 7.461 1.00 81.56 123 LYS A N 1
ATOM 951 C CA . LYS A 1 123 ? -4.762 -4.452 7.123 1.00 81.56 123 LYS A CA 1
ATOM 952 C C . LYS A 1 123 ? -4.770 -4.823 5.637 1.00 81.56 123 LYS A C 1
ATOM 954 O O . LYS A 1 123 ? -3.703 -4.853 5.022 1.00 81.56 123 LYS A O 1
ATOM 959 N N . ALA A 1 124 ? -5.946 -5.068 5.061 1.00 80.50 124 ALA A N 1
ATOM 960 C CA . ALA A 1 124 ? -6.102 -5.367 3.640 1.00 80.50 124 ALA A CA 1
ATOM 961 C C . ALA A 1 124 ? -5.718 -4.171 2.756 1.00 80.50 124 ALA A C 1
ATOM 963 O O . ALA A 1 124 ? -4.953 -4.342 1.805 1.00 80.50 124 ALA A O 1
ATOM 964 N N . LEU A 1 125 ? -6.168 -2.962 3.109 1.00 80.06 125 LEU A N 1
ATOM 965 C CA . LEU A 1 125 ? -5.781 -1.711 2.446 1.00 80.06 125 LEU A CA 1
ATOM 966 C C . LEU A 1 125 ? -4.273 -1.507 2.483 1.00 80.06 125 LEU A C 1
ATOM 968 O O . LEU A 1 125 ? -3.646 -1.344 1.442 1.00 80.06 125 LEU A O 1
ATOM 972 N N . LYS A 1 126 ? -3.669 -1.590 3.671 1.00 78.62 126 LYS A N 1
ATOM 973 C CA . LYS A 1 126 ? -2.224 -1.431 3.848 1.00 78.62 126 LYS A CA 1
ATOM 974 C C . LYS A 1 126 ? -1.439 -2.426 2.997 1.00 78.62 126 LYS A C 1
ATOM 976 O O . LYS A 1 126 ? -0.456 -2.043 2.365 1.00 78.62 126 LYS A O 1
ATOM 981 N N . LEU A 1 127 ? -1.885 -3.683 2.954 1.00 79.00 127 LEU A N 1
ATOM 982 C CA . LEU A 1 127 ? -1.278 -4.705 2.111 1.00 79.00 127 LEU A CA 1
ATOM 983 C C . LEU A 1 127 ? -1.392 -4.324 0.632 1.00 79.00 127 LEU A C 1
ATOM 985 O O . LEU A 1 127 ? -0.366 -4.240 -0.035 1.00 79.00 127 LEU A O 1
ATOM 989 N N . LYS A 1 128 ? -2.607 -4.058 0.134 1.00 76.81 128 LYS A N 1
ATOM 990 C CA . LYS A 1 128 ? -2.878 -3.713 -1.273 1.00 76.81 128 LYS A CA 1
ATOM 991 C C . LYS A 1 128 ? -2.126 -2.462 -1.720 1.00 76.81 128 LYS A C 1
ATOM 993 O O . LYS A 1 128 ? -1.465 -2.513 -2.751 1.00 76.81 128 LYS A O 1
ATOM 998 N N . CYS A 1 129 ? -2.140 -1.393 -0.926 1.00 76.75 129 CYS A N 1
ATOM 999 C CA . CYS A 1 129 ? -1.368 -0.181 -1.196 1.00 76.75 129 CYS A CA 1
ATOM 1000 C C . CYS A 1 129 ? 0.138 -0.470 -1.236 1.00 76.75 129 CYS A C 1
ATOM 1002 O O . CYS A 1 129 ? 0.834 0.053 -2.100 1.00 76.75 129 CYS A O 1
ATOM 1004 N N . GLY A 1 130 ? 0.641 -1.351 -0.364 1.00 75.62 130 GLY A N 1
ATOM 1005 C CA . GLY A 1 130 ? 2.022 -1.833 -0.431 1.00 75.62 130 GLY A CA 1
ATOM 1006 C C . GLY A 1 130 ? 2.342 -2.544 -1.752 1.00 75.62 130 GLY A C 1
ATOM 1007 O O . GLY A 1 130 ? 3.378 -2.266 -2.351 1.00 75.62 130 GLY A O 1
ATOM 1008 N N . GLN A 1 131 ? 1.438 -3.404 -2.241 1.00 74.38 131 GLN A N 1
ATOM 1009 C CA . GLN A 1 131 ? 1.594 -4.087 -3.536 1.00 74.38 131 GLN A CA 1
ATOM 1010 C C . GLN A 1 131 ? 1.613 -3.104 -4.699 1.00 74.38 131 GLN A C 1
ATOM 1012 O O . GLN A 1 131 ? 2.510 -3.170 -5.534 1.00 74.38 131 GLN A O 1
ATOM 1017 N N . SER A 1 132 ? 0.633 -2.201 -4.755 1.00 76.19 132 SER A N 1
ATOM 1018 C CA . SER A 1 132 ? 0.523 -1.224 -5.837 1.00 76.19 132 SER A CA 1
ATOM 1019 C C . SER A 1 132 ? 1.705 -0.260 -5.841 1.00 76.19 132 SER A C 1
ATOM 1021 O O . SER A 1 132 ? 2.254 0.004 -6.900 1.00 76.19 132 SER A O 1
ATOM 1023 N N . ASN A 1 133 ? 2.167 0.189 -4.669 1.00 79.88 133 ASN A N 1
ATOM 1024 C CA . ASN A 1 133 ? 3.353 1.039 -4.553 1.00 79.88 133 ASN A CA 1
ATOM 1025 C C . ASN A 1 133 ? 4.629 0.321 -5.023 1.00 79.88 133 ASN A C 1
ATOM 1027 O O . ASN A 1 133 ? 5.469 0.921 -5.686 1.00 79.88 133 ASN A O 1
ATOM 1031 N N . TRP A 1 134 ? 4.792 -0.966 -4.693 1.00 80.44 134 TRP A N 1
ATOM 1032 C CA . TRP A 1 134 ? 5.939 -1.741 -5.177 1.00 80.44 134 TRP A CA 1
ATOM 1033 C C . TRP A 1 134 ? 5.885 -1.959 -6.692 1.00 80.44 134 TRP A C 1
ATOM 1035 O O . TRP A 1 134 ? 6.888 -1.745 -7.364 1.00 80.44 134 TRP A O 1
ATOM 1045 N N . ARG A 1 135 ? 4.714 -2.312 -7.242 1.00 80.50 135 ARG A N 1
ATOM 1046 C CA . ARG A 1 135 ? 4.524 -2.451 -8.695 1.00 80.50 135 ARG A CA 1
ATOM 1047 C C . ARG A 1 135 ? 4.786 -1.150 -9.436 1.00 80.50 135 ARG A C 1
ATOM 1049 O O . ARG A 1 135 ? 5.563 -1.154 -10.374 1.00 80.50 135 ARG A O 1
ATOM 1056 N N . HIS A 1 136 ? 4.234 -0.042 -8.953 1.00 86.56 136 HIS A N 1
ATOM 1057 C CA . HIS A 1 136 ? 4.458 1.270 -9.550 1.00 86.56 136 HIS A CA 1
ATOM 1058 C C . HIS A 1 136 ? 5.955 1.616 -9.638 1.00 86.56 136 HIS A C 1
ATOM 1060 O O . HIS A 1 136 ? 6.414 2.104 -10.663 1.00 86.56 136 HIS A O 1
ATOM 1066 N N . LYS A 1 137 ? 6.745 1.283 -8.607 1.00 85.25 137 LYS A N 1
ATOM 1067 C CA . LYS A 1 137 ? 8.208 1.456 -8.634 1.00 85.25 137 LYS A CA 1
ATOM 1068 C C . LYS A 1 137 ? 8.907 0.559 -9.661 1.00 85.25 137 LYS A C 1
ATOM 1070 O O . LYS A 1 137 ? 9.902 0.989 -10.237 1.00 85.25 137 LYS A O 1
ATOM 1075 N N . ILE A 1 138 ? 8.422 -0.667 -9.869 1.00 85.00 138 ILE A N 1
ATOM 1076 C CA . ILE A 1 138 ? 8.930 -1.572 -10.914 1.00 85.00 138 ILE A CA 1
ATOM 1077 C C . ILE A 1 138 ? 8.604 -1.006 -12.301 1.00 85.00 138 ILE A C 1
ATOM 1079 O O . ILE A 1 138 ? 9.501 -0.913 -13.135 1.00 85.00 138 ILE A O 1
ATOM 1083 N N . ASP A 1 139 ? 7.364 -0.577 -12.534 1.00 87.25 139 ASP A N 1
ATOM 1084 C CA . ASP A 1 139 ? 6.933 -0.011 -13.819 1.00 87.25 139 ASP A CA 1
ATOM 1085 C C . ASP A 1 139 ? 7.734 1.253 -14.155 1.00 87.25 139 ASP A C 1
ATOM 1087 O O . ASP A 1 139 ? 8.255 1.395 -15.258 1.00 87.25 139 ASP A O 1
ATOM 1091 N N . LEU A 1 140 ? 7.940 2.132 -13.170 1.00 89.00 140 LEU A N 1
ATOM 1092 C CA . LEU A 1 140 ? 8.758 3.333 -13.329 1.00 89.00 140 LEU A CA 1
ATOM 1093 C C . LEU A 1 140 ? 10.213 3.004 -13.708 1.00 89.00 140 LEU A C 1
ATOM 1095 O O . LEU A 1 140 ? 10.802 3.676 -14.553 1.00 89.00 140 LEU A O 1
ATOM 1099 N N . MET A 1 141 ? 10.788 1.948 -13.125 1.00 88.31 141 MET A N 1
ATOM 1100 C CA . MET A 1 141 ? 12.139 1.484 -13.462 1.00 88.31 141 MET A CA 1
ATOM 1101 C C . MET A 1 141 ? 12.207 0.793 -14.829 1.00 88.31 141 MET A C 1
ATOM 1103 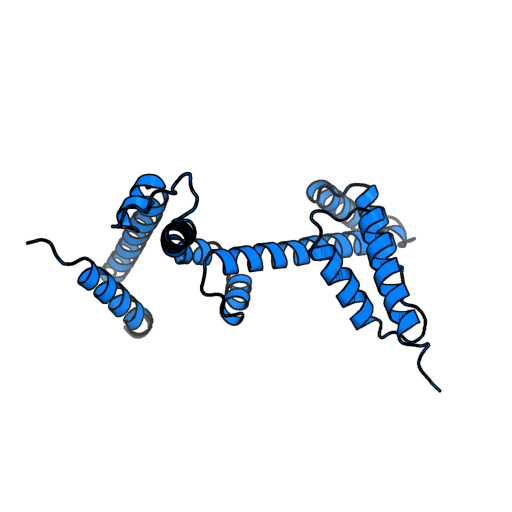O O . MET A 1 141 ? 13.227 0.876 -15.510 1.00 88.31 141 MET A O 1
ATOM 1107 N N . THR A 1 142 ? 11.114 0.150 -15.244 1.00 88.56 142 THR A N 1
ATOM 1108 C CA . THR A 1 142 ? 10.954 -0.424 -16.587 1.00 88.56 142 THR A CA 1
ATOM 1109 C C . THR A 1 142 ? 10.971 0.683 -17.632 1.00 88.56 142 THR A C 1
ATOM 1111 O O . THR A 1 142 ? 11.812 0.653 -18.525 1.00 88.56 142 THR A O 1
ATOM 1114 N N . ASN A 1 143 ? 10.150 1.720 -17.441 1.00 90.00 143 ASN A N 1
ATOM 1115 C CA . ASN A 1 143 ? 10.108 2.893 -18.315 1.00 90.00 143 ASN A CA 1
ATOM 1116 C C . ASN A 1 143 ? 11.473 3.597 -18.385 1.00 90.00 143 ASN A C 1
ATOM 1118 O O . ASN A 1 143 ? 11.903 4.012 -19.458 1.00 90.00 143 ASN A O 1
ATOM 1122 N N . LEU A 1 144 ? 12.186 3.709 -17.255 1.00 90.19 144 LEU A N 1
ATOM 1123 C CA . LEU A 1 144 ? 13.546 4.252 -17.243 1.00 90.19 144 LEU A CA 1
ATOM 1124 C C . LEU A 1 144 ? 14.502 3.405 -18.096 1.00 90.19 144 LEU A C 1
ATOM 1126 O O . LEU A 1 144 ? 15.261 3.964 -18.881 1.00 90.19 144 LEU A O 1
ATOM 1130 N N . MET A 1 145 ? 14.473 2.075 -17.971 1.00 88.00 145 MET A N 1
ATOM 1131 C CA . MET A 1 145 ? 15.323 1.197 -18.786 1.00 88.00 145 MET A CA 1
ATOM 1132 C C . MET A 1 145 ? 14.984 1.270 -20.277 1.00 88.00 145 MET A C 1
ATOM 1134 O O . MET A 1 145 ? 15.894 1.264 -21.101 1.00 88.00 145 MET A O 1
ATOM 1138 N N . GLU A 1 146 ? 13.705 1.371 -20.637 1.00 89.06 146 GLU A N 1
ATOM 1139 C CA . GLU A 1 146 ? 13.286 1.577 -22.028 1.00 89.06 146 GLU A CA 1
ATOM 1140 C C . GLU A 1 146 ? 13.836 2.889 -22.596 1.00 89.06 146 GLU A C 1
ATOM 1142 O O . GLU A 1 146 ? 14.359 2.904 -23.710 1.00 89.06 146 GLU A O 1
ATOM 1147 N N . LEU A 1 147 ? 13.797 3.972 -21.812 1.00 87.62 147 LEU A N 1
ATOM 1148 C CA . LEU A 1 147 ? 14.378 5.259 -22.199 1.00 87.62 147 LEU A CA 1
ATOM 1149 C C . LEU A 1 147 ? 15.907 5.208 -22.310 1.00 87.62 147 LEU A C 1
ATOM 1151 O O . LEU A 1 147 ? 16.457 5.776 -23.248 1.00 87.62 147 LEU A O 1
ATOM 1155 N N . VAL A 1 148 ? 16.595 4.517 -21.394 1.00 86.81 148 VAL A N 1
ATOM 1156 C CA . VAL A 1 148 ? 18.059 4.321 -21.442 1.00 86.81 148 VAL A CA 1
ATOM 1157 C C . VAL A 1 148 ? 18.478 3.541 -22.688 1.00 86.81 148 VAL A C 1
ATOM 1159 O O . VAL A 1 148 ? 19.500 3.852 -23.294 1.00 86.81 148 VAL A O 1
ATOM 1162 N N . ASN A 1 149 ? 17.690 2.541 -23.083 1.00 86.88 149 ASN A N 1
ATOM 1163 C CA . ASN A 1 149 ? 17.969 1.713 -24.255 1.00 86.88 149 ASN A CA 1
ATOM 1164 C C . ASN A 1 149 ? 17.527 2.365 -25.576 1.00 86.88 149 ASN A C 1
ATOM 1166 O O . ASN A 1 149 ? 17.814 1.826 -26.646 1.00 86.88 149 ASN A O 1
ATOM 1170 N N . ASN A 1 150 ? 16.841 3.510 -25.533 1.00 83.94 150 ASN A N 1
ATOM 1171 C CA . ASN A 1 150 ? 16.450 4.240 -26.729 1.00 83.94 150 ASN A CA 1
ATOM 1172 C C . ASN A 1 150 ? 17.649 5.020 -27.291 1.00 83.94 150 ASN A C 1
ATOM 1174 O O . ASN A 1 150 ? 17.944 6.136 -26.873 1.00 83.94 150 ASN A O 1
ATOM 1178 N N . THR A 1 151 ? 18.332 4.431 -28.273 1.00 78.25 151 THR A N 1
ATOM 1179 C CA . THR A 1 151 ? 19.467 5.045 -28.983 1.00 78.25 151 THR A CA 1
ATOM 1180 C C . THR A 1 151 ? 19.037 5.957 -30.143 1.00 78.25 151 THR A C 1
ATOM 1182 O O . THR A 1 151 ? 19.822 6.202 -31.060 1.00 78.25 151 THR A O 1
ATOM 1185 N N . GLY A 1 152 ? 17.777 6.399 -30.169 1.00 78.12 152 GLY A N 1
ATOM 1186 C CA . GLY A 1 152 ? 17.226 7.262 -31.211 1.00 78.12 152 GLY A CA 1
ATOM 1187 C C . GLY A 1 152 ? 17.740 8.704 -31.157 1.00 78.12 152 GLY A C 1
ATOM 1188 O O . GLY A 1 152 ? 18.364 9.143 -30.192 1.00 78.12 152 GLY A O 1
ATOM 1189 N N . ILE A 1 153 ? 17.454 9.470 -32.215 1.00 76.06 153 ILE A N 1
ATOM 1190 C CA . ILE A 1 153 ? 17.783 10.900 -32.273 1.00 76.06 153 ILE A CA 1
ATOM 1191 C C . ILE A 1 153 ? 16.964 11.644 -31.213 1.00 76.06 153 ILE A C 1
ATOM 1193 O O . ILE A 1 153 ? 15.752 11.446 -31.102 1.00 76.06 153 ILE A O 1
ATOM 1197 N N . ALA A 1 154 ? 17.626 12.521 -30.456 1.00 78.00 154 ALA A N 1
ATOM 1198 C CA . ALA A 1 154 ? 16.974 13.332 -29.441 1.00 78.00 154 ALA A CA 1
ATOM 1199 C C . ALA A 1 154 ? 15.849 14.187 -30.042 1.00 78.00 154 ALA A C 1
ATOM 1201 O O . ALA A 1 154 ? 16.058 14.938 -30.993 1.00 78.00 154 ALA A O 1
ATOM 1202 N N . ASN A 1 155 ? 14.654 14.075 -29.464 1.00 85.12 155 ASN A N 1
ATOM 1203 C CA . ASN A 1 155 ? 13.494 14.887 -29.809 1.00 85.12 155 ASN A CA 1
ATOM 1204 C C . ASN A 1 155 ? 12.769 15.355 -28.536 1.00 85.12 155 ASN A C 1
ATOM 1206 O O . ASN A 1 155 ? 13.002 14.839 -27.437 1.00 85.12 155 ASN A O 1
ATOM 1210 N N . GLU A 1 156 ? 11.893 16.350 -28.679 1.00 85.50 156 GLU A N 1
ATOM 1211 C CA . GLU A 1 156 ? 11.165 16.943 -27.550 1.00 85.50 156 GLU A CA 1
ATOM 1212 C C . GLU A 1 156 ? 10.304 15.919 -26.800 1.00 85.50 156 GLU A C 1
ATOM 1214 O O . GLU A 1 156 ? 10.219 15.954 -25.572 1.00 85.50 156 GLU A O 1
ATOM 1219 N N . THR A 1 157 ? 9.721 14.953 -27.514 1.00 85.69 157 THR A N 1
ATOM 1220 C CA . THR A 1 157 ? 8.926 13.871 -26.918 1.00 85.69 157 THR A CA 1
ATOM 1221 C C . THR A 1 157 ? 9.770 12.992 -25.992 1.00 85.69 157 THR A C 1
ATOM 1223 O O . THR A 1 157 ? 9.322 12.638 -24.902 1.00 85.69 157 THR A O 1
ATOM 1226 N N . MET A 1 158 ? 11.011 12.687 -26.376 1.00 85.25 158 MET A N 1
ATOM 1227 C CA . MET A 1 158 ? 11.948 11.907 -25.570 1.00 85.25 158 MET A CA 1
ATOM 1228 C C . MET A 1 158 ? 12.378 12.681 -24.324 1.00 85.25 158 MET A C 1
ATOM 1230 O O . MET A 1 158 ? 12.337 12.136 -23.223 1.00 85.25 158 MET A O 1
ATOM 1234 N N . MET A 1 159 ? 12.708 13.968 -24.466 1.00 85.50 159 MET A N 1
ATOM 1235 C CA . MET A 1 159 ? 13.044 14.824 -23.321 1.00 85.50 159 MET A CA 1
ATOM 1236 C C . MET A 1 159 ? 11.869 14.976 -22.346 1.00 85.50 159 MET A C 1
ATOM 1238 O O . MET A 1 159 ? 12.069 14.936 -21.132 1.00 85.50 159 MET A O 1
ATOM 1242 N N . SER A 1 160 ? 10.639 15.082 -22.855 1.00 88.88 160 SER A N 1
ATOM 1243 C CA . SER A 1 160 ? 9.426 15.108 -22.033 1.00 88.88 160 SER A CA 1
ATOM 1244 C C . SER A 1 160 ? 9.224 13.798 -21.260 1.00 88.88 160 SER A C 1
ATOM 1246 O O . SER A 1 160 ? 8.928 13.826 -20.064 1.00 88.88 160 SER A O 1
ATOM 1248 N N . ALA A 1 161 ? 9.458 12.646 -21.899 1.00 88.19 161 ALA A N 1
ATOM 1249 C CA . ALA A 1 161 ? 9.388 11.344 -21.238 1.00 88.19 161 ALA A CA 1
ATOM 1250 C C . ALA A 1 161 ? 10.447 11.196 -20.128 1.00 88.19 161 ALA A C 1
ATOM 1252 O O . ALA A 1 161 ? 10.121 10.745 -19.029 1.00 88.19 161 ALA A O 1
ATOM 1253 N N . TRP A 1 162 ? 11.681 11.650 -20.374 1.00 89.25 162 TRP A N 1
ATOM 1254 C CA . TRP A 1 162 ? 12.742 11.705 -19.361 1.00 89.25 162 TRP A CA 1
ATOM 1255 C C . TRP A 1 162 ? 12.371 12.601 -18.177 1.00 89.25 162 TRP A C 1
ATOM 1257 O O . TRP A 1 162 ? 12.495 12.180 -17.027 1.00 89.25 162 TRP A O 1
ATOM 1267 N N . ALA A 1 163 ? 11.866 13.808 -18.441 1.00 90.06 163 ALA A N 1
ATOM 1268 C CA . ALA A 1 163 ? 11.436 14.735 -17.397 1.00 90.06 163 ALA A CA 1
ATOM 1269 C C . ALA A 1 163 ? 10.303 14.146 -16.541 1.00 90.06 163 ALA A C 1
ATOM 1271 O O . ALA A 1 163 ? 10.328 14.258 -15.314 1.00 90.06 163 ALA A O 1
ATOM 1272 N N . LYS A 1 164 ? 9.340 13.464 -17.174 1.00 92.19 164 LYS A N 1
ATOM 1273 C CA . LYS A 1 164 ? 8.247 12.778 -16.479 1.00 92.19 164 LYS A CA 1
ATOM 1274 C C . LYS A 1 164 ? 8.768 11.675 -15.555 1.00 92.19 164 LYS A C 1
ATOM 1276 O O . LYS A 1 164 ? 8.433 11.675 -14.373 1.00 92.19 164 LYS A O 1
ATOM 1281 N N . VAL A 1 165 ? 9.610 10.772 -16.066 1.00 89.50 165 VAL A N 1
ATOM 1282 C CA . VAL A 1 165 ? 10.184 9.673 -15.269 1.00 89.50 165 VAL A CA 1
ATOM 1283 C C . VAL A 1 165 ? 11.016 10.213 -14.106 1.00 89.50 165 VAL A C 1
ATOM 1285 O O . VAL A 1 165 ? 10.878 9.725 -12.987 1.00 89.50 165 VAL A O 1
ATOM 1288 N N . MET A 1 166 ? 11.824 11.253 -14.329 1.00 86.00 166 MET A N 1
ATOM 1289 C CA . MET A 1 166 ? 12.598 11.892 -13.260 1.00 86.00 166 MET A CA 1
ATOM 1290 C C . MET A 1 166 ? 11.704 12.513 -12.184 1.00 86.00 166 MET A C 1
ATOM 1292 O O . MET A 1 166 ? 11.920 12.261 -10.999 1.00 86.00 166 MET A O 1
ATOM 1296 N N . SER A 1 167 ? 10.662 13.249 -12.576 1.00 89.50 167 SER A N 1
ATOM 1297 C CA . SER A 1 167 ? 9.714 13.836 -11.623 1.00 89.50 167 SER A CA 1
ATOM 1298 C C . SER A 1 167 ? 9.004 12.765 -10.786 1.00 89.50 167 SER A C 1
ATOM 1300 O O . SER A 1 167 ? 8.907 12.887 -9.564 1.00 89.50 167 SER A O 1
ATOM 1302 N N . GLU A 1 168 ? 8.559 11.674 -11.415 1.00 87.88 168 GLU A N 1
ATOM 1303 C CA . GLU A 1 168 ? 7.939 10.552 -10.706 1.00 87.88 168 GLU A CA 1
ATOM 1304 C C . GLU A 1 168 ? 8.940 9.856 -9.761 1.00 87.88 168 GLU A C 1
ATOM 1306 O O . GLU A 1 168 ? 8.595 9.548 -8.618 1.00 87.88 168 GLU A O 1
ATOM 1311 N N . LEU A 1 169 ? 10.205 9.672 -10.159 1.00 84.56 169 LEU A N 1
ATOM 1312 C CA . LEU A 1 169 ? 11.246 9.075 -9.305 1.00 84.56 169 LEU A CA 1
ATOM 1313 C C . LEU A 1 169 ? 11.517 9.907 -8.045 1.00 84.56 169 LEU A C 1
ATOM 1315 O O . LEU A 1 169 ? 11.604 9.347 -6.944 1.00 84.56 169 LEU A O 1
ATOM 1319 N N . GLU A 1 170 ? 11.605 11.228 -8.196 1.00 82.88 170 GLU A N 1
ATOM 1320 C CA . GLU A 1 170 ? 11.781 12.170 -7.088 1.00 82.88 170 GLU A CA 1
ATOM 1321 C C . GLU A 1 170 ? 10.605 12.101 -6.107 1.00 82.88 170 GLU A C 1
ATOM 1323 O O . GLU A 1 170 ? 10.803 11.952 -4.895 1.00 82.88 170 GLU A O 1
ATOM 1328 N N . GLN A 1 171 ? 9.373 12.108 -6.624 1.00 82.94 171 GLN A N 1
ATOM 1329 C CA . GLN A 1 171 ? 8.160 11.997 -5.809 1.00 82.94 171 GLN A CA 1
ATOM 1330 C C . GLN A 1 171 ? 8.082 10.662 -5.059 1.00 82.94 171 GLN A C 1
ATOM 1332 O O . GLN A 1 171 ? 7.656 10.612 -3.901 1.00 82.94 171 GLN A O 1
ATOM 1337 N N . THR A 1 172 ? 8.550 9.577 -5.678 1.00 82.06 172 THR A N 1
ATOM 1338 C CA . THR A 1 172 ? 8.487 8.232 -5.090 1.00 82.06 172 THR A CA 1
ATOM 1339 C C . THR A 1 172 ? 9.556 7.999 -4.006 1.00 82.06 172 THR A C 1
ATOM 1341 O O . THR A 1 172 ? 9.528 6.971 -3.313 1.00 82.06 172 THR A O 1
ATOM 1344 N N . LYS A 1 173 ? 10.497 8.944 -3.816 1.00 81.56 173 LYS A N 1
ATOM 1345 C CA . LYS A 1 173 ? 11.613 8.865 -2.849 1.00 81.56 173 LYS A CA 1
ATOM 1346 C C . LYS A 1 173 ? 12.384 7.546 -2.961 1.00 81.56 173 LYS A C 1
ATOM 1348 O O . LYS A 1 173 ? 12.683 6.876 -1.961 1.00 81.56 173 LYS A O 1
ATOM 1353 N N . LEU A 1 174 ? 12.648 7.121 -4.194 1.00 82.38 174 LEU A N 1
ATOM 1354 C CA . LEU A 1 174 ? 13.364 5.882 -4.456 1.00 82.38 174 LEU A CA 1
ATOM 1355 C C . LEU A 1 174 ? 14.855 6.075 -4.154 1.00 82.38 174 LEU A C 1
ATOM 1357 O O . LEU A 1 174 ? 15.528 6.883 -4.780 1.00 82.38 174 LEU A O 1
ATOM 1361 N N . THR A 1 175 ? 15.390 5.328 -3.188 1.00 84.19 175 THR A N 1
ATOM 1362 C CA . THR A 1 175 ? 16.829 5.369 -2.890 1.00 84.19 175 THR A CA 1
ATOM 1363 C C . THR A 1 175 ? 17.604 4.464 -3.845 1.00 84.19 175 THR A C 1
ATOM 1365 O O . THR A 1 175 ? 17.074 3.449 -4.298 1.00 84.19 175 THR A O 1
ATOM 1368 N N . LEU A 1 176 ? 18.886 4.763 -4.086 1.00 80.75 176 LEU A N 1
ATOM 1369 C CA . LEU A 1 176 ? 19.753 3.949 -4.953 1.00 80.75 176 LEU A CA 1
ATOM 1370 C C . LEU A 1 176 ? 19.770 2.467 -4.541 1.00 80.75 176 LEU A C 1
ATOM 1372 O O . LEU A 1 176 ? 19.600 1.581 -5.370 1.00 80.75 176 LEU A O 1
ATOM 1376 N N . ASN A 1 177 ? 19.882 2.193 -3.239 1.00 80.62 177 ASN A N 1
ATOM 1377 C CA . ASN A 1 177 ? 19.844 0.834 -2.690 1.00 80.62 177 ASN A CA 1
ATOM 1378 C C . ASN A 1 177 ? 18.536 0.092 -3.058 1.00 80.62 177 ASN A C 1
ATOM 1380 O O . ASN A 1 177 ? 18.550 -1.099 -3.362 1.00 80.62 177 ASN A O 1
ATOM 1384 N N . LYS A 1 178 ? 17.397 0.796 -3.084 1.00 82.44 178 LYS A N 1
ATOM 1385 C CA . LYS A 1 178 ? 16.114 0.225 -3.520 1.00 82.44 178 LYS A CA 1
ATOM 1386 C C . LYS A 1 178 ? 16.075 0.026 -5.035 1.00 82.44 178 LYS A C 1
ATOM 1388 O O . LYS A 1 178 ? 15.629 -1.027 -5.477 1.00 82.44 178 LYS A O 1
ATOM 1393 N N . ALA A 1 179 ? 16.559 0.997 -5.810 1.00 84.00 179 ALA A N 1
ATOM 1394 C CA . ALA A 1 179 ? 16.598 0.922 -7.270 1.00 84.00 179 ALA A CA 1
ATOM 1395 C C . ALA A 1 179 ? 17.419 -0.284 -7.755 1.00 84.00 179 ALA A C 1
ATOM 1397 O O . ALA A 1 179 ? 16.926 -1.078 -8.549 1.00 84.00 179 ALA A O 1
ATOM 1398 N N . VAL A 1 180 ? 18.614 -0.502 -7.193 1.00 83.38 180 VAL A N 1
ATOM 1399 C CA . VAL A 1 180 ? 19.450 -1.673 -7.514 1.00 83.38 180 VAL A CA 1
ATOM 1400 C C . VAL A 1 180 ? 18.759 -2.984 -7.118 1.00 83.38 180 VAL A C 1
ATOM 1402 O O . VAL A 1 180 ? 18.833 -3.968 -7.849 1.00 83.38 180 VAL A O 1
ATOM 1405 N N . GLY A 1 181 ? 18.033 -3.006 -5.994 1.00 83.94 181 GLY A N 1
ATOM 1406 C CA . GLY A 1 181 ? 17.196 -4.149 -5.613 1.00 83.94 181 GLY A CA 1
ATOM 1407 C C . GLY A 1 181 ? 16.090 -4.445 -6.631 1.00 83.94 181 GLY A C 1
ATOM 1408 O O . GLY A 1 181 ? 15.901 -5.596 -7.010 1.00 83.94 181 GLY A O 1
ATOM 1409 N N . ILE A 1 182 ? 15.390 -3.418 -7.113 1.00 83.38 182 ILE A N 1
ATOM 1410 C CA . ILE A 1 182 ? 14.354 -3.560 -8.147 1.00 83.38 182 ILE A CA 1
ATOM 1411 C C . ILE A 1 182 ? 14.963 -4.069 -9.456 1.00 83.38 182 ILE A C 1
ATOM 1413 O O . ILE A 1 182 ? 14.451 -5.029 -10.024 1.00 83.38 182 ILE A O 1
ATOM 1417 N N . LEU A 1 183 ? 16.089 -3.503 -9.895 1.00 84.06 183 LEU A N 1
ATOM 1418 C CA . LEU A 1 183 ? 16.791 -3.957 -11.098 1.00 84.06 183 LEU A CA 1
ATOM 1419 C C . LEU A 1 183 ? 17.210 -5.428 -10.994 1.00 84.06 183 LEU A C 1
ATOM 1421 O O . LEU A 1 183 ? 17.026 -6.183 -11.949 1.00 84.06 183 LEU A O 1
ATOM 1425 N N . LEU A 1 184 ? 17.706 -5.859 -9.828 1.00 82.56 184 LEU A N 1
ATOM 1426 C CA . LEU A 1 184 ? 17.992 -7.269 -9.568 1.00 82.56 184 LEU A CA 1
ATOM 1427 C C . LEU A 1 184 ? 16.725 -8.121 -9.714 1.00 82.56 184 LEU A C 1
ATOM 1429 O O . LEU A 1 184 ? 16.759 -9.140 -10.394 1.00 82.56 184 LEU A O 1
ATOM 1433 N N . GLN A 1 185 ? 15.606 -7.701 -9.116 1.00 81.06 185 GLN A N 1
ATOM 1434 C CA . GLN A 1 185 ? 14.337 -8.422 -9.225 1.00 81.06 185 GLN A CA 1
ATOM 1435 C C . GLN A 1 185 ? 13.866 -8.559 -10.682 1.00 81.06 185 GLN A C 1
ATOM 1437 O O . GLN A 1 185 ? 13.390 -9.625 -11.057 1.00 81.06 185 GLN A O 1
ATOM 1442 N N . MET A 1 186 ? 13.986 -7.503 -11.486 1.00 77.25 186 MET A N 1
ATOM 1443 C CA . MET A 1 186 ? 13.508 -7.486 -12.874 1.00 77.25 186 MET A CA 1
ATOM 1444 C C . MET A 1 186 ? 14.310 -8.404 -13.800 1.00 77.25 186 MET A C 1
ATOM 1446 O O . MET A 1 186 ? 13.764 -8.946 -14.755 1.00 77.25 186 MET A O 1
ATOM 1450 N N . ASN A 1 187 ? 15.604 -8.574 -13.530 1.00 73.44 187 ASN A N 1
ATOM 1451 C CA . ASN A 1 187 ? 16.509 -9.300 -14.420 1.00 73.44 187 ASN A CA 1
ATOM 1452 C C . ASN A 1 187 ? 16.740 -10.762 -14.005 1.00 73.44 187 ASN A C 1
ATOM 1454 O O . ASN A 1 187 ? 17.285 -11.544 -14.786 1.00 73.44 187 ASN A O 1
ATOM 1458 N N . PHE A 1 188 ? 16.352 -11.158 -12.789 1.00 70.44 188 PHE A N 1
ATOM 1459 C CA . PHE A 1 188 ? 16.658 -12.492 -12.277 1.00 70.44 188 PHE A CA 1
ATOM 1460 C C . PHE A 1 188 ? 15.600 -13.525 -12.683 1.00 70.44 188 PHE A C 1
ATOM 1462 O O . PHE A 1 188 ? 14.487 -13.546 -12.159 1.00 70.44 188 PHE A O 1
ATOM 1469 N N . LYS A 1 189 ? 15.976 -14.431 -13.590 1.00 66.44 189 LYS A N 1
ATOM 1470 C CA . LYS A 1 189 ? 15.155 -15.585 -13.981 1.00 66.44 189 LYS A CA 1
ATOM 1471 C C . LYS A 1 189 ? 15.360 -16.744 -12.993 1.00 66.44 189 LYS A C 1
ATOM 1473 O O . LYS A 1 189 ? 16.472 -16.918 -12.489 1.00 66.44 189 LYS A O 1
ATOM 1478 N N . PRO A 1 190 ? 14.325 -17.549 -12.698 1.00 64.44 190 PRO A N 1
ATOM 1479 C CA . PRO A 1 190 ? 14.494 -18.725 -11.860 1.00 64.44 190 PRO A CA 1
ATOM 1480 C C . PRO A 1 190 ? 15.354 -19.786 -12.554 1.00 64.44 190 PRO A C 1
ATOM 1482 O O . PRO A 1 190 ? 15.458 -19.825 -13.780 1.00 64.44 190 PRO A O 1
ATOM 1485 N N . VAL A 1 191 ? 15.939 -20.678 -11.752 1.00 60.84 191 VAL A N 1
ATOM 1486 C CA . VAL A 1 191 ? 16.711 -21.826 -12.249 1.00 60.84 191 VAL A CA 1
ATOM 1487 C C . VAL A 1 191 ? 15.808 -22.721 -13.110 1.00 60.84 191 VAL A C 1
ATOM 1489 O O . VAL A 1 191 ? 14.626 -22.921 -12.795 1.00 60.84 191 VAL A O 1
ATOM 1492 N N . THR A 1 192 ? 16.372 -23.214 -14.217 1.00 53.97 192 THR A N 1
ATOM 1493 C CA . THR A 1 192 ? 15.713 -24.010 -15.261 1.00 53.97 192 THR A CA 1
ATOM 1494 C C . THR A 1 192 ? 14.824 -25.106 -14.665 1.00 53.97 192 THR A C 1
ATOM 1496 O O . THR A 1 192 ? 15.289 -25.907 -13.861 1.00 53.97 192 THR A O 1
ATOM 1499 N N . GLY A 1 193 ? 13.541 -25.124 -15.048 1.00 55.50 193 GLY A N 1
ATOM 1500 C CA . GLY A 1 193 ? 12.527 -26.060 -14.533 1.00 55.50 193 GLY A CA 1
ATOM 1501 C C . GLY A 1 193 ? 11.464 -25.436 -13.615 1.00 55.50 193 GLY A C 1
ATOM 1502 O O . GLY A 1 193 ? 10.504 -26.107 -13.247 1.00 55.50 193 GLY A O 1
ATOM 1503 N N . THR A 1 194 ? 11.586 -24.149 -13.270 1.00 59.09 194 THR A N 1
ATOM 1504 C CA . THR A 1 194 ? 10.584 -23.429 -12.461 1.00 59.09 194 THR A CA 1
ATOM 1505 C C . THR A 1 194 ? 9.600 -22.657 -13.333 1.00 59.09 194 THR A C 1
ATOM 1507 O O . THR A 1 194 ? 10.003 -21.929 -14.237 1.00 59.09 194 THR A O 1
ATOM 1510 N N . GLU A 1 195 ? 8.309 -22.731 -13.010 1.00 69.19 195 GLU A N 1
ATOM 1511 C CA . GLU A 1 195 ? 7.284 -21.877 -13.615 1.00 69.19 195 GLU A CA 1
ATOM 1512 C C . GLU A 1 195 ? 7.536 -20.402 -13.234 1.00 69.19 195 GLU A C 1
ATOM 1514 O O . GLU A 1 195 ? 7.386 -20.013 -12.070 1.00 69.19 195 GLU A O 1
ATOM 1519 N N . LEU A 1 196 ? 7.953 -19.592 -14.216 1.00 67.94 196 LEU A N 1
ATOM 1520 C CA . LEU A 1 196 ? 8.380 -18.192 -14.060 1.00 67.94 196 LEU A CA 1
ATOM 1521 C C . LEU A 1 196 ? 7.377 -17.353 -13.249 1.00 67.94 196 LEU A C 1
ATOM 1523 O O . LEU A 1 196 ? 7.749 -16.661 -12.302 1.00 67.94 196 LEU A O 1
ATOM 1527 N N . THR A 1 197 ? 6.090 -17.517 -13.542 1.00 68.44 197 THR A N 1
ATOM 1528 C CA . THR A 1 197 ? 4.974 -16.813 -12.895 1.00 68.44 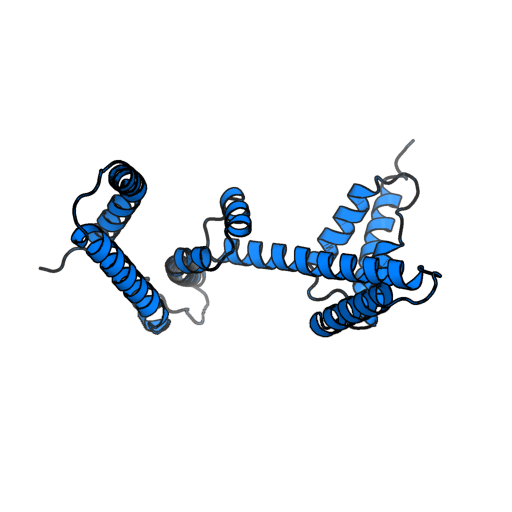197 THR A CA 1
ATOM 1529 C C . THR A 1 197 ? 4.850 -17.132 -11.400 1.00 68.44 197 THR A C 1
ATOM 1531 O O . THR A 1 197 ? 4.601 -16.237 -10.588 1.00 68.44 197 THR A O 1
ATOM 1534 N N . LYS A 1 198 ? 5.068 -18.390 -10.988 1.00 71.00 198 LYS A N 1
ATOM 1535 C CA . LYS A 1 198 ? 5.035 -18.795 -9.568 1.00 71.00 198 LYS A CA 1
ATOM 1536 C C . LYS A 1 198 ? 6.224 -18.241 -8.792 1.00 71.00 198 LYS A C 1
ATOM 1538 O O . LYS A 1 198 ? 6.069 -17.861 -7.625 1.00 71.00 198 LYS A O 1
ATOM 1543 N N . PHE A 1 199 ? 7.395 -18.190 -9.421 1.00 72.88 199 PHE A N 1
ATOM 1544 C CA . PHE A 1 199 ? 8.593 -17.610 -8.823 1.00 72.88 199 PHE A CA 1
ATOM 1545 C C . PHE A 1 199 ? 8.418 -16.104 -8.592 1.00 72.88 199 PHE A C 1
ATOM 1547 O O . PHE A 1 199 ? 8.538 -15.640 -7.454 1.00 72.88 199 PHE A O 1
ATOM 1554 N N . GLU A 1 200 ? 8.024 -15.362 -9.629 1.00 72.25 200 GLU A N 1
ATOM 1555 C CA . GLU A 1 200 ? 7.758 -13.921 -9.556 1.00 72.25 200 GLU A CA 1
ATOM 1556 C C . GLU A 1 200 ? 6.677 -13.588 -8.525 1.00 72.25 200 GLU A C 1
ATOM 1558 O O . GLU A 1 200 ? 6.836 -12.665 -7.719 1.00 72.25 200 GLU A O 1
ATOM 1563 N N . PHE A 1 201 ? 5.589 -14.365 -8.491 1.00 73.56 201 PHE A N 1
ATOM 1564 C CA . PHE A 1 201 ? 4.537 -14.199 -7.492 1.00 73.56 201 PHE A CA 1
ATOM 1565 C C . PHE A 1 201 ? 5.071 -14.400 -6.068 1.00 73.56 201 PHE A C 1
ATOM 1567 O O . PHE A 1 201 ? 4.777 -13.600 -5.178 1.00 73.56 201 PHE A O 1
ATOM 1574 N N . THR A 1 202 ? 5.887 -15.432 -5.840 1.00 77.44 202 THR A N 1
ATOM 1575 C CA . THR A 1 202 ? 6.450 -15.747 -4.516 1.00 77.44 202 THR A CA 1
ATOM 1576 C C . THR A 1 202 ? 7.404 -14.661 -4.025 1.00 77.44 202 THR A C 1
ATOM 1578 O O . THR A 1 202 ? 7.303 -14.242 -2.865 1.00 77.44 202 THR A O 1
ATOM 1581 N N . VAL A 1 203 ? 8.301 -14.188 -4.895 1.00 78.56 203 VAL A N 1
ATOM 1582 C CA . VAL A 1 203 ? 9.251 -13.107 -4.592 1.00 78.56 203 VAL A CA 1
ATOM 1583 C C . VAL A 1 203 ? 8.493 -11.821 -4.264 1.00 78.56 203 VAL A C 1
ATOM 1585 O O . VAL A 1 203 ? 8.700 -11.245 -3.193 1.00 78.56 203 VAL A O 1
ATOM 1588 N N . ASN A 1 204 ? 7.525 -11.437 -5.104 1.00 76.31 204 ASN A N 1
ATOM 1589 C CA . ASN A 1 204 ? 6.680 -10.268 -4.863 1.00 76.31 204 ASN A CA 1
ATOM 1590 C C . ASN A 1 204 ? 5.931 -10.367 -3.527 1.00 76.31 204 ASN A C 1
ATOM 1592 O O . ASN A 1 204 ? 5.976 -9.436 -2.725 1.00 76.31 204 ASN A O 1
ATOM 1596 N N . GLN A 1 205 ? 5.289 -11.502 -3.233 1.00 77.31 205 GLN A N 1
ATOM 1597 C CA . GLN A 1 205 ? 4.566 -11.706 -1.972 1.00 77.31 205 GLN A CA 1
ATOM 1598 C C . GLN A 1 205 ? 5.456 -11.533 -0.735 1.00 77.31 205 GLN A C 1
ATOM 1600 O O . GLN A 1 205 ? 5.002 -10.998 0.279 1.00 77.31 205 GLN A O 1
ATOM 1605 N N . HIS A 1 206 ? 6.714 -11.974 -0.789 1.00 79.31 206 HIS A N 1
ATOM 1606 C CA . HIS A 1 206 ? 7.647 -11.815 0.329 1.00 79.31 206 HIS A CA 1
ATOM 1607 C C . HIS A 1 206 ? 8.153 -10.377 0.457 1.00 79.31 206 HIS A C 1
ATOM 1609 O O . HIS A 1 206 ? 8.270 -9.877 1.577 1.00 79.31 206 HIS A O 1
ATOM 1615 N N . LEU A 1 207 ? 8.388 -9.692 -0.664 1.00 77.94 207 LEU A N 1
ATOM 1616 C CA . LEU A 1 207 ? 8.818 -8.294 -0.678 1.00 77.94 207 LEU A CA 1
ATOM 1617 C C . LEU A 1 207 ? 7.733 -7.347 -0.172 1.00 77.94 207 LEU A C 1
ATOM 1619 O O . LEU A 1 207 ? 8.020 -6.475 0.639 1.00 77.94 207 LEU A O 1
ATOM 1623 N N . ILE A 1 208 ? 6.475 -7.584 -0.538 1.00 74.06 208 ILE A N 1
ATOM 1624 C CA . ILE A 1 208 ? 5.315 -6.811 -0.069 1.00 74.06 208 ILE A CA 1
ATOM 1625 C C . ILE A 1 208 ? 5.184 -6.841 1.463 1.00 74.06 208 ILE A C 1
ATOM 1627 O O . ILE A 1 208 ? 4.720 -5.878 2.075 1.00 74.06 208 ILE A O 1
ATOM 1631 N N . LYS A 1 209 ? 5.587 -7.945 2.105 1.00 76.94 209 LYS A N 1
ATOM 1632 C CA . LYS A 1 209 ? 5.561 -8.079 3.570 1.00 76.94 209 LYS A CA 1
ATOM 1633 C C . LYS A 1 209 ? 6.679 -7.290 4.256 1.00 76.94 209 LYS A C 1
ATOM 1635 O O . LYS A 1 209 ? 6.618 -7.092 5.470 1.00 76.94 209 LYS A O 1
ATOM 1640 N N . LYS A 1 210 ? 7.699 -6.847 3.518 1.00 76.69 210 LYS A N 1
ATOM 1641 C CA . LYS A 1 210 ? 8.791 -6.022 4.037 1.00 76.69 210 LYS A CA 1
ATOM 1642 C C . LYS A 1 210 ? 8.427 -4.551 3.855 1.00 76.69 210 LYS A C 1
ATOM 1644 O O . LYS A 1 210 ? 8.143 -4.090 2.754 1.00 76.69 210 LYS A O 1
ATOM 1649 N N . LYS A 1 211 ? 8.461 -3.790 4.950 1.00 67.75 211 LYS A N 1
ATOM 1650 C CA . LYS A 1 211 ? 8.387 -2.330 4.878 1.00 67.75 211 LYS A CA 1
ATOM 1651 C C . LYS A 1 211 ? 9.664 -1.840 4.193 1.00 67.75 211 LYS A C 1
ATOM 1653 O O . LYS A 1 211 ? 10.738 -2.021 4.753 1.00 67.75 211 LYS A O 1
ATOM 1658 N N . ASP A 1 212 ? 9.530 -1.270 2.998 1.00 67.00 212 ASP A N 1
ATOM 1659 C CA . ASP A 1 212 ? 10.635 -0.700 2.214 1.00 67.00 212 ASP A CA 1
ATOM 1660 C C . ASP A 1 212 ? 11.809 -1.673 1.951 1.00 67.00 212 ASP A C 1
ATOM 1662 O O . ASP A 1 212 ? 12.866 -1.565 2.576 1.00 67.00 212 ASP A O 1
ATOM 1666 N N . PRO A 1 213 ? 11.668 -2.622 1.008 1.00 76.69 213 PRO A N 1
ATOM 1667 C CA . PRO A 1 213 ? 12.718 -3.593 0.708 1.00 76.69 213 PRO A CA 1
ATOM 1668 C C . PRO A 1 213 ? 13.992 -2.927 0.161 1.00 76.69 213 PRO A C 1
ATOM 1670 O O . PRO A 1 213 ? 13.932 -2.209 -0.833 1.00 76.69 213 PRO A O 1
ATOM 1673 N N . SER A 1 214 ? 15.145 -3.180 0.788 1.00 82.56 214 SER A N 1
ATOM 1674 C CA . SER A 1 214 ? 16.476 -2.823 0.273 1.00 82.56 214 SER A CA 1
ATOM 1675 C C . SER A 1 214 ? 17.031 -3.915 -0.649 1.00 82.56 214 SER A C 1
ATOM 1677 O O . SER A 1 214 ? 16.480 -5.018 -0.700 1.00 82.56 214 SER A O 1
ATOM 1679 N N . PHE A 1 215 ? 18.164 -3.659 -1.310 1.00 82.81 215 PHE A N 1
ATOM 1680 C CA . PHE A 1 215 ? 18.886 -4.671 -2.083 1.00 82.81 215 PHE A CA 1
ATOM 1681 C C . PHE A 1 215 ? 19.132 -5.957 -1.284 1.00 82.81 215 PHE A C 1
ATOM 1683 O O . PHE A 1 215 ? 18.820 -7.036 -1.770 1.00 82.81 215 PHE A O 1
ATOM 1690 N N . ALA A 1 216 ? 19.605 -5.850 -0.037 1.00 81.12 216 ALA A N 1
ATOM 1691 C CA . ALA A 1 216 ? 19.867 -7.011 0.818 1.00 81.12 216 ALA A CA 1
ATOM 1692 C C . ALA A 1 216 ? 18.601 -7.846 1.086 1.00 81.12 216 ALA A C 1
ATOM 1694 O O . ALA A 1 216 ? 18.650 -9.076 1.127 1.00 81.12 216 ALA A O 1
ATOM 1695 N N . ASN A 1 217 ? 17.445 -7.188 1.231 1.00 83.50 217 ASN A N 1
ATOM 1696 C CA . ASN A 1 217 ? 16.168 -7.880 1.388 1.00 83.50 217 ASN A CA 1
ATOM 1697 C C . ASN A 1 217 ? 15.788 -8.617 0.100 1.00 83.50 217 ASN A C 1
ATOM 1699 O O . ASN A 1 217 ? 15.382 -9.777 0.158 1.00 83.50 217 ASN A O 1
ATOM 1703 N N . VAL A 1 218 ? 15.927 -7.948 -1.049 1.00 81.75 218 VAL A N 1
ATOM 1704 C CA . VAL A 1 218 ? 15.603 -8.516 -2.362 1.00 81.75 218 VAL A CA 1
ATOM 1705 C C . VAL A 1 218 ? 16.510 -9.696 -2.693 1.00 81.75 218 VAL A C 1
ATOM 1707 O O . VAL A 1 218 ? 16.003 -10.765 -3.024 1.00 81.75 218 VAL A O 1
ATOM 1710 N N . SER A 1 219 ? 17.824 -9.552 -2.525 1.00 82.31 219 SER A N 1
ATOM 1711 C CA . SER A 1 219 ? 18.789 -10.618 -2.793 1.00 82.31 219 SER A CA 1
ATOM 1712 C C . SER A 1 219 ? 18.536 -11.841 -1.912 1.00 82.31 219 SER A C 1
ATOM 1714 O O . SER A 1 219 ? 18.463 -12.952 -2.428 1.00 82.31 219 SER A O 1
ATOM 1716 N N . THR A 1 220 ? 18.288 -11.645 -0.614 1.00 84.88 220 THR A N 1
ATOM 1717 C CA . THR A 1 220 ? 17.975 -12.740 0.319 1.00 84.88 220 THR A CA 1
ATOM 1718 C C . THR A 1 220 ? 16.685 -13.467 -0.071 1.00 84.88 220 THR A C 1
ATOM 1720 O O . THR A 1 220 ? 16.623 -14.695 -0.032 1.00 84.88 220 THR A O 1
ATOM 1723 N N . ILE A 1 221 ? 15.637 -12.732 -0.461 1.00 83.88 221 ILE A N 1
ATOM 1724 C CA . ILE A 1 221 ? 14.351 -13.323 -0.862 1.00 83.88 221 ILE A CA 1
ATOM 1725 C C . ILE A 1 221 ? 14.492 -14.105 -2.171 1.00 83.88 221 ILE A C 1
ATOM 1727 O O . ILE A 1 221 ? 13.967 -15.214 -2.264 1.00 83.88 221 ILE A O 1
ATOM 1731 N N . ILE A 1 222 ? 15.221 -13.564 -3.149 1.00 81.44 222 ILE A N 1
ATOM 1732 C CA . ILE A 1 222 ? 15.518 -14.246 -4.414 1.00 81.44 222 ILE A CA 1
ATOM 1733 C C . ILE A 1 222 ? 16.337 -15.514 -4.145 1.00 81.44 222 ILE A C 1
ATOM 1735 O O . ILE A 1 222 ? 15.955 -16.587 -4.601 1.00 81.44 222 ILE A O 1
ATOM 1739 N N . GLN A 1 223 ? 17.395 -15.439 -3.333 1.00 80.69 223 GLN A N 1
ATOM 1740 C CA . GLN A 1 223 ? 18.204 -16.600 -2.945 1.00 80.69 223 GLN A CA 1
ATOM 1741 C C . GLN A 1 223 ? 17.373 -17.678 -2.242 1.00 80.69 223 GLN A C 1
ATOM 1743 O O . GLN A 1 223 ? 17.483 -18.857 -2.573 1.00 80.69 223 GLN A O 1
ATOM 1748 N N . ALA A 1 224 ? 16.507 -17.292 -1.303 1.00 79.69 224 ALA A N 1
ATOM 1749 C CA . ALA A 1 224 ? 15.634 -18.225 -0.597 1.00 79.69 224 ALA A CA 1
ATOM 175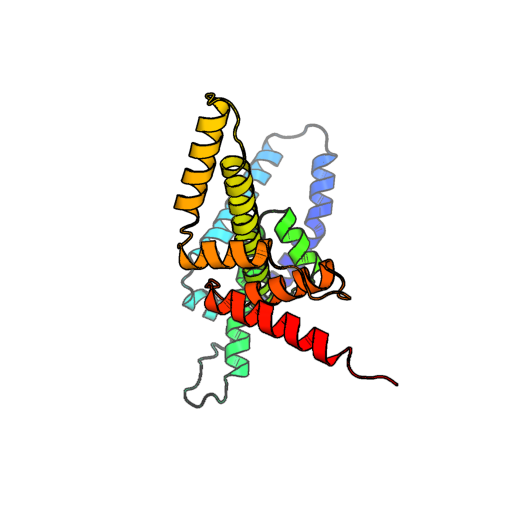0 C C . ALA A 1 224 ? 14.595 -18.873 -1.527 1.00 79.69 224 ALA A C 1
ATOM 1752 O O . ALA A 1 224 ? 14.283 -20.055 -1.369 1.00 79.69 224 ALA A O 1
ATOM 1753 N N . ALA A 1 225 ? 14.058 -18.122 -2.492 1.00 73.88 225 ALA A N 1
ATOM 1754 C CA . ALA A 1 225 ? 13.145 -18.651 -3.499 1.00 73.88 225 ALA A CA 1
ATOM 1755 C C . ALA A 1 225 ? 13.863 -19.651 -4.419 1.00 73.88 225 ALA A C 1
ATOM 1757 O O . ALA A 1 225 ? 13.347 -20.742 -4.648 1.00 73.88 225 ALA A O 1
ATOM 1758 N N . THR A 1 226 ? 15.085 -19.335 -4.845 1.00 70.06 226 THR A N 1
ATOM 1759 C CA . THR A 1 226 ? 15.928 -20.215 -5.664 1.00 70.06 226 THR A CA 1
ATOM 1760 C C . THR A 1 226 ? 16.349 -21.484 -4.914 1.00 70.06 226 THR A C 1
ATOM 1762 O O . THR A 1 226 ? 16.235 -22.582 -5.451 1.00 70.06 226 THR A O 1
ATOM 1765 N N . GLY A 1 227 ? 16.758 -21.374 -3.645 1.00 62.56 227 GLY A N 1
ATOM 1766 C CA . GLY A 1 227 ? 17.192 -22.512 -2.822 1.00 62.56 227 GLY A CA 1
ATOM 1767 C C . GLY A 1 227 ? 16.070 -23.480 -2.417 1.00 62.56 227 GLY A C 1
ATOM 1768 O O . GLY A 1 227 ? 16.323 -24.651 -2.140 1.00 62.56 227 GLY A O 1
ATOM 1769 N N . LYS A 1 228 ? 14.813 -23.018 -2.377 1.00 58.12 228 LYS A N 1
ATOM 1770 C CA . LYS A 1 228 ? 13.643 -23.884 -2.136 1.00 58.12 228 LYS A CA 1
ATOM 1771 C C . LYS A 1 228 ? 13.246 -24.698 -3.368 1.00 58.12 228 LYS A C 1
ATOM 1773 O O . LYS A 1 228 ? 12.696 -25.783 -3.210 1.00 58.12 228 LYS A O 1
ATOM 1778 N N . VAL A 1 229 ? 13.518 -24.186 -4.567 1.00 50.19 229 VAL A N 1
ATOM 1779 C CA . VAL A 1 229 ? 13.269 -24.889 -5.833 1.00 50.19 229 VAL A CA 1
ATOM 1780 C C . VAL A 1 229 ? 14.256 -26.044 -6.002 1.00 50.19 229 VAL A C 1
ATOM 1782 O O . VAL A 1 229 ? 13.832 -27.153 -6.310 1.00 50.19 229 VAL A O 1
ATOM 1785 N N . SER A 1 230 ? 15.540 -25.831 -5.704 1.00 47.53 230 SER A N 1
ATOM 1786 C CA . SER A 1 230 ? 16.572 -26.869 -5.835 1.00 47.53 230 SER A CA 1
ATOM 1787 C C . SER A 1 230 ? 16.426 -28.031 -4.846 1.00 47.53 230 SER A C 1
ATOM 1789 O O . SER A 1 230 ? 16.859 -29.135 -5.149 1.00 47.53 230 SER A O 1
ATOM 1791 N N . LYS A 1 231 ? 15.759 -27.843 -3.697 1.00 46.12 231 LYS A N 1
ATOM 1792 C CA . LYS A 1 231 ? 15.424 -28.955 -2.782 1.00 46.12 231 LYS A CA 1
ATOM 1793 C C . LYS A 1 231 ? 14.251 -29.818 -3.254 1.00 46.12 231 LYS A C 1
ATOM 1795 O O . LYS A 1 231 ? 14.104 -30.929 -2.768 1.00 46.12 231 LYS A O 1
ATOM 1800 N N . LYS A 1 232 ? 13.416 -29.326 -4.175 1.00 44.38 232 LYS A N 1
ATOM 1801 C CA . LYS A 1 232 ? 12.276 -30.085 -4.720 1.00 44.38 232 LYS A CA 1
ATOM 1802 C C . LYS A 1 232 ? 12.641 -30.954 -5.923 1.00 44.38 232 LYS A C 1
ATOM 1804 O O . LYS A 1 232 ? 11.853 -31.812 -6.291 1.00 44.38 232 LYS A O 1
ATOM 1809 N N . SER A 1 233 ? 13.805 -30.726 -6.526 1.00 39.56 233 SER A N 1
ATOM 1810 C CA . SER A 1 233 ? 14.303 -31.458 -7.695 1.00 39.56 233 SER A CA 1
ATOM 1811 C C . SER A 1 233 ? 15.337 -32.540 -7.358 1.00 39.56 233 SER A C 1
ATOM 1813 O O . SER A 1 233 ? 15.944 -33.073 -8.277 1.00 39.56 233 SER A O 1
ATOM 1815 N N . VAL A 1 234 ? 15.579 -32.835 -6.074 1.00 44.78 234 VAL A N 1
ATOM 1816 C CA . VAL A 1 234 ? 16.534 -33.882 -5.643 1.00 44.78 234 VAL A CA 1
ATOM 1817 C C . VAL A 1 234 ? 15.836 -35.146 -5.117 1.00 44.78 234 VAL A C 1
ATOM 1819 O O . VAL A 1 234 ? 16.507 -36.145 -4.903 1.00 44.78 234 VAL A O 1
ATOM 1822 N N . ASP A 1 235 ? 14.504 -35.171 -5.011 1.00 44.50 235 ASP A N 1
ATOM 1823 C CA . ASP A 1 235 ? 13.781 -36.419 -4.727 1.00 44.50 235 ASP A CA 1
ATOM 1824 C C . ASP A 1 235 ? 13.248 -37.066 -6.013 1.00 44.50 235 ASP A C 1
ATOM 1826 O O . ASP A 1 235 ? 12.125 -36.810 -6.452 1.00 44.50 235 ASP A O 1
ATOM 1830 N N . GLY A 1 236 ? 14.086 -37.942 -6.573 1.00 27.62 236 GLY A N 1
ATOM 1831 C CA . GLY A 1 236 ? 13.658 -39.207 -7.174 1.00 27.62 236 GLY A CA 1
ATOM 1832 C C . GLY A 1 236 ? 14.273 -39.534 -8.542 1.00 27.62 236 GLY A C 1
ATOM 1833 O O . GLY A 1 236 ? 14.465 -38.618 -9.348 1.00 27.62 236 GLY A O 1
ATOM 1834 N N . PRO A 1 237 ? 14.483 -40.826 -8.876 1.00 35.00 237 PRO A N 1
ATOM 1835 C CA . PRO A 1 237 ? 14.467 -42.049 -8.053 1.00 35.00 237 PRO A CA 1
ATOM 1836 C C . PRO A 1 237 ? 15.858 -42.481 -7.554 1.00 35.00 237 PRO A C 1
ATOM 1838 O O . PRO A 1 237 ? 16.858 -42.241 -8.269 1.00 35.00 237 PRO A O 1
#